Protein AF-A0A7X3L831-F1 (afdb_monomer)

Sequence (261 aa):
MIDLSEFFPVGTDLKTAERKALYVDILKVTEHCFANMPSSFAQAFKRLFFQGELEGYGSFDGIEVFYICLSLPEAGVEQYVKVLERFEGYGNCRAVYMLRAWLDVCVPRYPLQREHWVFMLLAIDQYDQVHPEKDRALGSDCLIAFLNSTFAALAYKGGVQYCLGVCLFDRADAEFSNGLRLASRGDLECLKENLLALFGAVPKKTEAYLDSWFIGFCQRYFSRRDLSPAFLQFCDELYQMIPAGQRISWRDESLFVPGLQ

Foldseek 3Di:
DDDQCVQVPPPQQLPDPLLVVLLVLVVVLCVVQPVDQPPLQNVQLCCCQGPVDHPDPPSGPFCPLLSNQSRGSDHALVSSLVSCVVVVNGCLLVLLCCQLPGCFQCLVVRVVCLVSSLSSVSNLVVNCVVCVVDDRSCDLQSLLSLLLSQLCCCQAVNESSSGNSLSCPLVNQVSVVVNVVPHDPVSVVSSLVSLLCQFQLHRPYNSSQVYPVSFVVQCCQAPVVPTHPNVNVVSVVSNVVHPPQRGWHQDPNGIRHHPDD

Mean predicted aligned error: 3.99 Å

Secondary structure (DSSP, 8-state):
-B--TTTS-TT--TT-HHHHHHHHHHHHHHHHH-TT--TTHHHHHHHHHHH--B--TTTTTT-HHHHHHHH-SS--HHHHHHHHHHTTTTTHHHHHHHIIIIIGGGTTT-HHHHHHHHHHHHHHHHHHHH-TTSPPSS-HHHHHHHHHHHHHHHHHHSSGGG-SGGGGHHHHHHTHHHHHHHS-HHHHHHHHHHHHHHHTT--S-GGGGG-HHHHHHHHIIIII--S-HHHHHHHHHHHHTS-TTTS-EEETTEEE-TT--

Structure (mmCIF, N/CA/C/O backbone):
data_AF-A0A7X3L831-F1
#
_entry.id   AF-A0A7X3L831-F1
#
loop_
_atom_site.group_PDB
_atom_site.id
_atom_site.type_symbol
_atom_site.label_atom_id
_atom_site.label_alt_id
_atom_site.label_comp_id
_atom_site.label_asym_id
_atom_site.label_entity_id
_atom_site.label_seq_id
_atom_site.pdbx_PDB_ins_code
_atom_site.Cartn_x
_atom_site.Cartn_y
_atom_site.Cartn_z
_atom_site.occupancy
_atom_site.B_iso_or_equiv
_atom_site.auth_seq_id
_atom_site.auth_comp_id
_atom_site.auth_asym_id
_atom_site.auth_atom_id
_atom_site.pdbx_PDB_model_num
ATOM 1 N N . MET A 1 1 ? 25.035 0.466 -21.492 1.00 79.38 1 MET A N 1
ATOM 2 C CA . MET A 1 1 ? 23.614 0.232 -21.807 1.00 79.38 1 MET A CA 1
ATOM 3 C C . MET A 1 1 ? 23.171 -0.998 -21.045 1.00 79.38 1 MET A C 1
ATOM 5 O O . MET A 1 1 ? 23.862 -2.008 -21.113 1.00 79.38 1 MET A O 1
ATOM 9 N N . ILE A 1 2 ? 22.107 -0.877 -20.259 1.00 85.12 2 ILE A N 1
ATOM 10 C CA . ILE A 1 2 ? 21.487 -1.999 -19.552 1.00 85.12 2 ILE A CA 1
ATOM 11 C C . ILE A 1 2 ? 20.582 -2.711 -20.559 1.00 85.12 2 ILE A C 1
ATOM 13 O O . ILE A 1 2 ? 19.794 -2.051 -21.234 1.00 85.12 2 ILE A O 1
ATOM 17 N N . ASP A 1 3 ? 20.728 -4.028 -20.691 1.00 89.62 3 ASP A N 1
ATOM 18 C CA . ASP A 1 3 ? 19.857 -4.826 -21.554 1.00 89.62 3 ASP A CA 1
ATOM 19 C C . ASP A 1 3 ? 18.499 -5.029 -20.875 1.00 89.62 3 ASP A C 1
ATOM 21 O O . ASP A 1 3 ? 18.412 -5.654 -19.817 1.00 89.62 3 ASP A O 1
ATOM 25 N N . LEU A 1 4 ? 17.462 -4.455 -21.482 1.00 92.81 4 LEU A N 1
ATOM 26 C CA . LEU A 1 4 ? 16.073 -4.514 -21.031 1.00 92.81 4 LEU A CA 1
ATOM 27 C C . LEU A 1 4 ? 15.171 -5.205 -22.067 1.00 92.81 4 LEU A C 1
ATOM 29 O O . LEU A 1 4 ? 13.950 -5.109 -21.973 1.00 92.81 4 LEU A O 1
ATOM 33 N N . SER A 1 5 ? 15.748 -5.884 -23.065 1.00 91.19 5 SER A N 1
ATOM 34 C CA . SER A 1 5 ? 15.001 -6.479 -24.185 1.00 91.19 5 SER A CA 1
ATOM 35 C C . SER A 1 5 ? 13.942 -7.499 -23.750 1.00 91.19 5 SER A C 1
ATOM 37 O O . SER A 1 5 ? 12.900 -7.608 -24.392 1.00 91.19 5 SER A O 1
ATOM 39 N N . GLU A 1 6 ? 14.167 -8.184 -22.628 1.00 92.44 6 GLU A N 1
ATOM 40 C CA . GLU A 1 6 ? 13.195 -9.080 -21.990 1.00 92.44 6 GLU A CA 1
ATOM 41 C C . GLU A 1 6 ? 11.924 -8.344 -21.529 1.00 92.44 6 GLU A C 1
ATOM 43 O O . GLU A 1 6 ? 10.821 -8.870 -21.650 1.00 92.44 6 GLU A O 1
ATOM 48 N N . PHE A 1 7 ? 12.068 -7.111 -21.039 1.00 94.56 7 PHE A N 1
ATOM 49 C CA . PHE A 1 7 ? 10.973 -6.313 -20.480 1.00 94.56 7 PHE A CA 1
ATOM 50 C C . PHE A 1 7 ? 10.315 -5.382 -21.504 1.00 94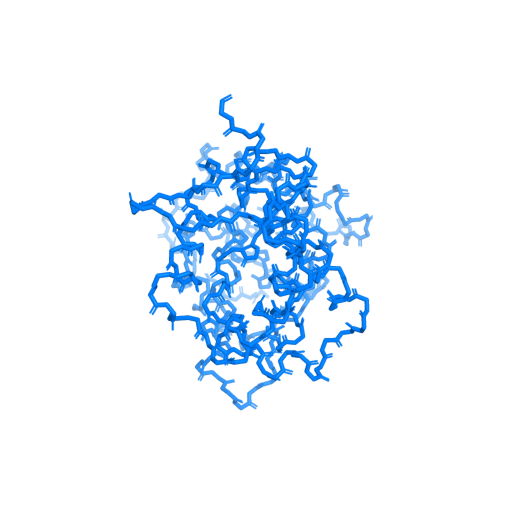.56 7 PHE A C 1
ATOM 52 O O . PHE A 1 7 ? 9.203 -4.898 -21.292 1.00 94.56 7 PHE A O 1
ATOM 59 N N . PHE A 1 8 ? 11.000 -5.130 -22.620 1.00 94.00 8 PHE A N 1
ATOM 60 C CA . PHE A 1 8 ? 10.530 -4.300 -23.726 1.00 94.00 8 PHE A CA 1
ATOM 61 C C . PHE A 1 8 ? 10.623 -5.088 -25.041 1.00 94.00 8 PHE A C 1
ATOM 63 O O . PHE A 1 8 ? 11.538 -4.854 -25.837 1.00 94.00 8 PHE A O 1
ATOM 70 N N . PRO A 1 9 ? 9.686 -6.024 -25.293 1.00 88.38 9 PRO A N 1
ATOM 71 C CA . PRO A 1 9 ? 9.746 -6.887 -26.465 1.00 88.38 9 PRO A CA 1
ATOM 72 C C . PRO A 1 9 ? 9.719 -6.096 -27.774 1.00 88.38 9 PRO A C 1
ATOM 74 O O . PRO A 1 9 ? 8.972 -5.121 -27.929 1.00 88.38 9 PRO A O 1
ATOM 77 N N . VAL A 1 10 ? 10.503 -6.556 -28.749 1.00 86.81 10 VAL A N 1
ATOM 78 C CA . VAL A 1 10 ? 10.567 -5.956 -30.087 1.00 86.81 10 VAL A CA 1
ATOM 79 C C . VAL A 1 10 ? 9.182 -5.960 -30.740 1.00 86.81 10 VAL A C 1
ATOM 81 O O . VAL A 1 10 ? 8.495 -6.976 -30.761 1.00 86.81 10 VAL A O 1
ATOM 84 N N . GLY A 1 11 ? 8.786 -4.818 -31.308 1.00 85.69 11 GLY A N 1
ATOM 85 C CA . GLY A 1 11 ? 7.491 -4.649 -31.977 1.00 85.69 11 GLY A CA 1
ATOM 86 C C . GLY A 1 11 ? 6.367 -4.137 -31.072 1.00 85.69 11 GLY A C 1
ATOM 87 O O . GLY A 1 11 ? 5.302 -3.800 -31.582 1.00 85.69 11 GLY A O 1
ATOM 88 N N . THR A 1 12 ? 6.608 -4.007 -29.765 1.00 91.00 12 THR A N 1
ATOM 89 C CA . THR A 1 12 ? 5.664 -3.364 -28.843 1.00 91.00 12 THR A CA 1
ATOM 90 C C . THR A 1 12 ? 5.537 -1.872 -29.158 1.00 91.00 12 THR A C 1
ATOM 92 O O . THR A 1 12 ? 6.542 -1.159 -29.235 1.00 91.00 12 THR A O 1
ATOM 95 N N . ASP A 1 13 ? 4.310 -1.364 -29.310 1.00 93.44 13 ASP A N 1
ATOM 96 C CA . ASP A 1 13 ? 4.089 0.077 -29.449 1.00 93.44 13 ASP A CA 1
ATOM 97 C C . ASP A 1 13 ? 4.229 0.772 -28.089 1.00 93.44 13 ASP A C 1
ATOM 99 O O . ASP A 1 13 ? 3.327 0.771 -27.255 1.00 93.44 13 ASP A O 1
ATOM 103 N N . LEU A 1 14 ? 5.378 1.406 -27.865 1.00 95.38 14 LEU A N 1
ATOM 104 C CA . LEU A 1 14 ? 5.644 2.156 -26.637 1.00 95.38 14 LEU A CA 1
ATOM 105 C C . LEU A 1 14 ? 5.080 3.585 -26.662 1.00 95.38 14 LEU A C 1
ATOM 107 O O . LEU A 1 14 ? 5.211 4.299 -25.667 1.00 95.38 14 LEU A O 1
ATOM 111 N N . LYS A 1 15 ? 4.473 4.034 -27.770 1.00 95.44 15 LYS A N 1
ATOM 112 C CA . LYS A 1 15 ? 4.057 5.431 -27.999 1.00 95.44 15 LYS A CA 1
ATOM 113 C C . LYS A 1 15 ? 2.537 5.608 -28.085 1.00 95.44 15 LYS A C 1
ATOM 115 O O . LYS A 1 15 ? 2.077 6.610 -28.658 1.00 95.44 15 LYS A O 1
ATOM 120 N N . THR A 1 16 ? 1.776 4.707 -27.466 1.00 95.12 16 THR A N 1
ATOM 121 C CA . THR A 1 16 ? 0.315 4.813 -27.349 1.00 95.12 16 THR A CA 1
ATOM 122 C C . THR A 1 16 ? -0.120 6.080 -26.600 1.00 95.12 16 THR A C 1
ATOM 124 O O . THR A 1 16 ? 0.683 6.762 -25.947 1.00 95.12 16 THR A O 1
ATOM 127 N N . ALA A 1 17 ? -1.398 6.444 -26.722 1.00 95.25 17 ALA A N 1
ATOM 128 C CA . ALA A 1 17 ? -1.948 7.627 -26.061 1.00 95.25 17 ALA A CA 1
ATOM 129 C C . ALA A 1 17 ? -1.949 7.472 -24.531 1.00 95.25 17 ALA A C 1
ATOM 131 O O . ALA A 1 17 ? -1.573 8.400 -23.813 1.00 95.25 17 ALA A O 1
ATOM 132 N N . GLU A 1 18 ? -2.286 6.281 -24.049 1.00 91.88 18 GLU A N 1
ATOM 133 C CA . GLU A 1 18 ? -2.342 5.908 -22.635 1.00 91.88 18 GLU A CA 1
ATOM 134 C C . GLU A 1 18 ? -0.953 6.017 -22.004 1.00 91.88 18 GLU A C 1
ATOM 136 O O . GLU A 1 18 ? -0.776 6.659 -20.969 1.00 91.88 18 GLU A O 1
ATOM 141 N N . ARG A 1 19 ? 0.068 5.489 -22.690 1.00 93.88 19 ARG A N 1
ATOM 142 C CA . ARG A 1 19 ? 1.466 5.583 -22.256 1.00 93.88 19 ARG A CA 1
ATOM 143 C C . ARG A 1 19 ? 1.945 7.029 -22.192 1.00 93.88 19 ARG A C 1
ATOM 145 O O . ARG A 1 19 ? 2.585 7.425 -21.222 1.00 93.88 19 ARG A O 1
ATOM 152 N N . LYS A 1 20 ? 1.605 7.857 -23.183 1.00 95.50 20 LYS A N 1
ATOM 153 C CA . LYS A 1 20 ? 1.931 9.295 -23.149 1.00 95.50 20 LYS A CA 1
ATOM 154 C C . LYS A 1 20 ? 1.271 10.008 -21.967 1.00 95.50 20 LYS A C 1
ATOM 156 O O . LYS A 1 20 ? 1.917 10.857 -21.357 1.00 95.50 20 LYS A O 1
ATOM 161 N N . ALA A 1 21 ? 0.025 9.667 -21.635 1.00 93.00 21 ALA A N 1
ATOM 162 C CA . ALA A 1 21 ? -0.664 10.228 -20.475 1.00 93.00 21 ALA A CA 1
ATOM 163 C C . ALA A 1 21 ? 0.013 9.813 -19.158 1.00 93.00 21 ALA A C 1
ATOM 165 O O . ALA A 1 21 ? 0.293 10.678 -18.328 1.00 93.00 21 ALA A O 1
ATOM 166 N N . LEU A 1 22 ? 0.356 8.529 -19.010 1.00 93.12 22 LEU A N 1
ATOM 167 C CA . LEU A 1 22 ? 1.080 8.015 -17.845 1.00 93.12 22 LEU A CA 1
ATOM 168 C C . LEU A 1 22 ? 2.463 8.668 -17.692 1.00 93.12 22 LEU A C 1
ATOM 170 O O . LEU A 1 22 ? 2.809 9.106 -16.601 1.00 93.12 22 LEU A O 1
ATOM 174 N N . TYR A 1 23 ? 3.224 8.814 -18.780 1.00 95.06 23 TYR A N 1
ATOM 175 C CA . TYR A 1 23 ? 4.519 9.504 -18.771 1.00 95.06 23 TYR A CA 1
ATOM 176 C C . TYR A 1 23 ? 4.413 10.928 -18.209 1.00 95.06 23 TYR A C 1
ATOM 178 O O . TYR A 1 23 ? 5.214 11.330 -17.365 1.00 95.06 23 TYR A O 1
ATOM 186 N N . VAL A 1 24 ? 3.411 11.691 -18.661 1.00 93.69 24 VAL A N 1
ATOM 187 C CA . VAL A 1 24 ? 3.171 13.057 -18.174 1.00 93.69 24 VAL A CA 1
ATOM 188 C C . VAL A 1 24 ? 2.786 13.057 -16.695 1.00 93.69 24 VAL A C 1
ATOM 190 O O . VAL A 1 24 ? 3.225 13.937 -15.958 1.00 93.69 24 VAL A O 1
ATOM 193 N N . ASP A 1 25 ? 1.980 12.094 -16.250 1.00 91.69 25 ASP A N 1
ATOM 194 C CA . ASP A 1 25 ? 1.583 11.988 -14.845 1.00 91.69 25 ASP A CA 1
ATOM 195 C C . ASP A 1 25 ? 2.778 11.654 -13.937 1.00 91.69 25 ASP A C 1
ATOM 197 O O . ASP A 1 25 ? 2.982 12.317 -12.915 1.00 91.69 25 ASP A O 1
ATOM 201 N N . ILE A 1 26 ? 3.628 10.706 -14.352 1.00 92.81 26 ILE A N 1
ATOM 202 C CA . ILE A 1 26 ? 4.857 10.345 -13.630 1.00 92.81 26 ILE A CA 1
ATOM 203 C C . ILE A 1 26 ? 5.783 11.555 -13.521 1.00 92.81 26 ILE A C 1
ATOM 205 O O . ILE A 1 26 ? 6.245 11.854 -12.424 1.00 92.81 26 ILE A O 1
ATOM 209 N N . LEU A 1 27 ? 6.000 12.306 -14.608 1.00 91.62 27 LEU A N 1
ATOM 210 C CA . LEU A 1 27 ? 6.824 13.518 -14.556 1.00 91.62 27 LEU A CA 1
ATOM 211 C C . LEU A 1 27 ? 6.300 14.546 -13.549 1.00 91.62 27 LEU A C 1
ATOM 213 O O . LEU A 1 27 ? 7.094 15.099 -12.793 1.00 91.62 27 LEU A O 1
ATOM 217 N N . LYS A 1 28 ? 4.980 14.769 -13.488 1.00 90.12 28 LYS A N 1
ATOM 218 C CA . LYS A 1 28 ? 4.383 15.707 -12.521 1.00 90.12 28 LYS A CA 1
ATOM 219 C C . LYS A 1 28 ? 4.640 15.283 -11.081 1.00 90.12 28 LYS A C 1
ATOM 221 O O . LYS A 1 28 ? 4.978 16.126 -10.254 1.00 90.12 28 LYS A O 1
ATOM 226 N N . VAL A 1 29 ? 4.489 13.993 -10.774 1.00 89.25 29 VAL A N 1
ATOM 227 C CA . VAL A 1 29 ? 4.856 13.465 -9.452 1.00 89.25 29 VAL A CA 1
ATOM 228 C C . VAL A 1 29 ? 6.337 13.652 -9.213 1.00 89.25 29 VAL A C 1
ATOM 230 O O . VAL A 1 29 ? 6.720 14.094 -8.132 1.00 89.25 29 VAL A O 1
ATOM 233 N N . THR A 1 30 ? 7.166 13.359 -10.214 1.00 87.25 30 THR A N 1
ATOM 234 C CA . THR A 1 30 ? 8.602 13.441 -10.034 1.00 87.25 30 THR A CA 1
ATOM 235 C C . THR A 1 30 ? 9.043 14.872 -9.710 1.00 87.25 30 THR A C 1
ATOM 237 O O . THR A 1 30 ? 9.778 15.091 -8.752 1.00 87.25 30 THR A O 1
ATOM 240 N N . GLU A 1 31 ? 8.531 15.856 -10.446 1.00 85.50 31 GLU A N 1
ATOM 241 C CA . GLU A 1 31 ? 8.766 17.284 -10.202 1.00 85.50 31 GLU A CA 1
ATOM 242 C C . GLU A 1 31 ? 8.197 17.749 -8.854 1.00 85.50 31 GLU A C 1
ATOM 244 O O . GLU A 1 31 ? 8.815 18.558 -8.162 1.00 85.50 31 GLU A O 1
ATOM 249 N N . HIS A 1 32 ? 7.028 17.236 -8.458 1.00 83.94 32 HIS A N 1
ATOM 250 C CA . HIS A 1 32 ? 6.373 17.614 -7.207 1.00 83.94 32 HIS A CA 1
ATOM 251 C C . HIS A 1 32 ? 7.080 17.055 -5.966 1.00 83.94 32 HIS A C 1
ATOM 253 O O . HIS A 1 32 ? 7.153 17.735 -4.942 1.00 83.94 32 HIS A O 1
ATOM 259 N N . CYS A 1 33 ? 7.563 15.815 -6.041 1.00 84.50 33 CYS A N 1
ATOM 260 C CA . CYS A 1 33 ? 8.065 15.061 -4.894 1.00 84.50 33 CYS A CA 1
ATOM 261 C C . CYS A 1 33 ? 9.597 15.016 -4.816 1.00 84.50 33 CYS A C 1
ATOM 263 O O . CYS A 1 33 ? 10.130 14.840 -3.721 1.00 84.50 33 CYS A O 1
ATOM 265 N N . PHE A 1 34 ? 10.318 15.190 -5.930 1.00 83.38 34 PHE A N 1
ATOM 266 C CA . PHE A 1 34 ? 11.778 15.053 -5.974 1.00 83.38 34 PHE A CA 1
ATOM 267 C C . PHE A 1 34 ? 12.430 16.290 -6.602 1.00 83.38 34 PHE A C 1
ATOM 269 O O . PHE A 1 34 ? 12.722 16.349 -7.794 1.00 83.38 34 PHE A O 1
ATOM 276 N N . ALA A 1 35 ? 12.722 17.282 -5.761 1.00 70.88 35 ALA A N 1
ATOM 277 C CA . ALA A 1 35 ? 13.297 18.560 -6.191 1.00 70.88 35 ALA A CA 1
ATOM 278 C C . ALA A 1 35 ? 14.726 18.464 -6.776 1.00 70.88 35 ALA A C 1
ATOM 280 O O . ALA A 1 35 ? 15.171 19.393 -7.441 1.00 70.88 35 ALA A O 1
ATOM 281 N N . ASN A 1 36 ? 15.442 17.358 -6.539 1.00 77.88 36 ASN A N 1
ATOM 282 C CA . ASN A 1 36 ? 16.873 17.217 -6.840 1.00 77.88 36 ASN A CA 1
ATOM 283 C C . ASN A 1 36 ? 17.179 16.089 -7.838 1.00 77.88 36 ASN A C 1
ATOM 285 O O . ASN A 1 36 ? 18.222 15.443 -7.736 1.00 77.88 36 ASN A O 1
ATOM 289 N N . MET A 1 37 ? 16.279 15.814 -8.785 1.00 80.56 37 MET A N 1
ATOM 290 C CA . MET A 1 37 ? 16.576 14.809 -9.809 1.00 80.56 37 MET A CA 1
ATOM 291 C C . MET A 1 37 ? 17.779 15.235 -10.669 1.00 80.56 37 MET A C 1
ATOM 293 O O . MET A 1 37 ? 17.937 16.429 -10.949 1.00 80.56 37 MET A O 1
ATOM 297 N N . PRO A 1 38 ? 18.620 14.282 -11.119 1.00 82.56 38 PRO A N 1
ATOM 298 C CA . PRO A 1 38 ? 19.728 14.582 -12.018 1.00 82.56 38 PRO A CA 1
ATOM 299 C C . PRO A 1 38 ? 19.258 15.360 -13.250 1.00 82.56 38 PRO A C 1
ATOM 301 O O . PRO A 1 38 ? 18.179 15.104 -13.780 1.00 82.56 38 PRO A O 1
ATOM 304 N N . SER A 1 39 ? 20.085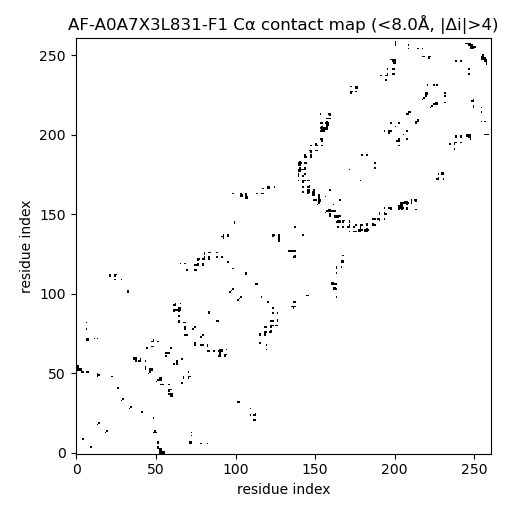 16.265 -13.774 1.00 81.44 39 SER A N 1
ATOM 305 C CA . SER A 1 39 ? 19.747 17.034 -14.985 1.00 81.44 39 SER A CA 1
ATOM 306 C C . SER A 1 39 ? 19.496 16.145 -16.212 1.00 81.44 39 SER A C 1
ATOM 308 O O . SER A 1 39 ? 18.758 16.528 -17.118 1.00 81.44 39 SER A O 1
ATOM 310 N N . SER A 1 40 ? 20.065 14.937 -16.225 1.00 85.75 40 SER A N 1
ATOM 311 C CA . SER A 1 40 ? 19.843 13.910 -17.244 1.00 85.75 40 SER A CA 1
ATOM 312 C C . SER A 1 40 ? 18.537 13.126 -17.067 1.00 85.75 40 SER A C 1
ATOM 314 O O . SER A 1 40 ? 18.151 12.403 -17.989 1.00 85.75 40 SER A O 1
ATOM 316 N 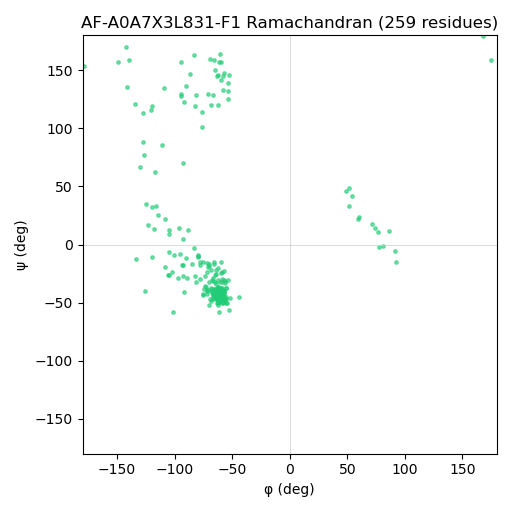N . PHE A 1 41 ? 17.835 13.274 -15.935 1.00 90.25 41 PHE A N 1
ATOM 317 C CA . PHE A 1 41 ? 16.665 12.471 -15.574 1.00 90.25 41 PHE A CA 1
ATOM 318 C C . PHE A 1 41 ? 15.611 12.454 -16.677 1.00 90.25 41 PHE A C 1
ATOM 320 O O . PHE A 1 41 ? 15.244 11.391 -17.166 1.00 90.25 41 PHE A O 1
ATOM 327 N N . ALA A 1 42 ? 15.134 13.628 -17.100 1.00 90.00 42 ALA A N 1
ATOM 328 C CA . ALA A 1 42 ? 14.021 13.717 -18.040 1.00 90.00 42 ALA A CA 1
ATOM 329 C C . ALA A 1 42 ? 14.362 13.076 -19.395 1.00 90.00 42 ALA A C 1
ATOM 331 O O . ALA A 1 42 ? 13.518 12.417 -20.006 1.00 90.00 42 ALA A O 1
ATOM 332 N N . GLN A 1 43 ? 15.610 13.232 -19.852 1.00 91.75 43 GLN A N 1
ATOM 333 C CA . GLN A 1 43 ? 16.092 12.618 -21.087 1.00 91.75 43 GLN A CA 1
ATOM 334 C C . GLN A 1 43 ? 16.199 11.096 -20.947 1.00 91.75 43 GLN A C 1
ATOM 336 O O . GLN A 1 43 ? 15.715 10.376 -21.822 1.00 91.75 43 GLN A O 1
ATOM 341 N N . ALA A 1 44 ? 16.788 10.610 -19.852 1.00 93.44 44 ALA A N 1
ATOM 342 C CA . ALA A 1 44 ? 16.915 9.183 -19.576 1.00 93.44 44 ALA A CA 1
ATOM 343 C C . ALA A 1 44 ? 15.542 8.519 -19.415 1.00 93.44 44 ALA A C 1
ATOM 345 O O . ALA A 1 44 ? 15.272 7.503 -20.051 1.00 93.44 44 ALA A O 1
ATOM 346 N N . PHE A 1 45 ? 14.638 9.134 -18.650 1.00 95.06 45 PHE A N 1
ATOM 347 C CA . PHE A 1 45 ? 13.283 8.633 -18.442 1.00 95.06 45 PHE A CA 1
ATOM 348 C C . PHE A 1 45 ? 12.495 8.590 -19.748 1.00 95.06 45 PHE A C 1
ATOM 350 O O . PHE A 1 45 ? 11.858 7.589 -20.048 1.00 95.06 45 PHE A O 1
ATOM 357 N N . LYS A 1 46 ? 12.587 9.630 -20.589 1.00 95.38 46 LYS A N 1
ATOM 358 C CA . LYS A 1 46 ? 11.931 9.637 -21.905 1.00 95.38 46 LYS A CA 1
ATOM 359 C C . LYS A 1 46 ? 12.407 8.485 -22.795 1.00 95.38 46 LYS A C 1
ATOM 361 O O . LYS A 1 46 ? 11.592 7.888 -23.497 1.00 95.38 46 LYS A O 1
ATOM 366 N N . ARG A 1 47 ? 13.710 8.193 -22.797 1.00 95.31 47 ARG A N 1
ATOM 367 C CA . ARG A 1 47 ? 14.276 7.080 -23.574 1.00 95.31 47 ARG A CA 1
ATOM 368 C C . ARG A 1 47 ? 13.834 5.736 -23.021 1.00 95.31 47 ARG A C 1
ATOM 370 O O . ARG A 1 47 ? 13.287 4.942 -23.776 1.00 95.31 47 ARG A O 1
ATOM 377 N N . LEU A 1 48 ? 13.947 5.532 -21.714 1.00 96.31 48 LEU A N 1
ATOM 378 C CA . LEU A 1 48 ? 13.463 4.320 -21.062 1.00 96.31 48 LEU A CA 1
ATOM 379 C C . LEU A 1 48 ? 11.979 4.083 -21.375 1.00 96.31 48 LEU A C 1
ATOM 381 O O . LEU A 1 48 ? 11.603 3.024 -21.864 1.00 96.31 48 LEU A O 1
ATOM 385 N N . PHE A 1 49 ? 11.145 5.104 -21.196 1.00 96.19 49 PHE A N 1
ATOM 386 C CA . PHE A 1 49 ? 9.697 4.981 -21.314 1.00 96.19 49 PHE A CA 1
ATOM 387 C C . PHE A 1 49 ? 9.210 4.764 -22.756 1.00 96.19 49 PHE A C 1
ATOM 389 O O . PHE A 1 49 ? 8.281 3.992 -22.989 1.00 96.19 49 PHE A O 1
ATOM 396 N N . PHE A 1 50 ? 9.812 5.427 -23.750 1.00 96.06 50 PHE A N 1
ATOM 397 C CA . PHE A 1 50 ? 9.339 5.365 -25.145 1.00 96.06 50 PHE A CA 1
ATOM 398 C C . PHE A 1 50 ? 10.195 4.506 -26.078 1.00 96.06 50 PHE A C 1
ATOM 400 O O . PHE A 1 50 ? 9.840 4.366 -27.252 1.00 96.06 50 PHE A O 1
ATOM 407 N N . GLN A 1 51 ? 11.332 4.002 -25.601 1.00 94.62 51 GLN A N 1
ATOM 408 C CA . GLN A 1 51 ? 12.286 3.220 -26.395 1.00 94.62 51 GLN A CA 1
ATOM 409 C C . GLN A 1 51 ? 12.751 1.948 -25.672 1.00 94.62 51 GLN A C 1
ATOM 411 O O . GLN A 1 51 ? 13.340 1.095 -26.321 1.00 94.62 51 GLN A O 1
ATOM 416 N N . GLY A 1 52 ? 12.487 1.792 -24.367 1.00 94.00 52 GLY A N 1
ATOM 417 C CA . GLY A 1 52 ? 12.972 0.645 -23.590 1.00 94.00 52 GLY A CA 1
ATOM 418 C C . GLY A 1 52 ? 14.481 0.677 -23.336 1.00 94.00 52 GLY A C 1
ATOM 419 O O . GLY A 1 52 ? 15.078 -0.347 -23.028 1.00 94.00 52 GLY A O 1
ATOM 420 N N . GLU A 1 53 ? 15.120 1.842 -23.488 1.00 93.62 53 GLU A N 1
ATOM 421 C CA . GLU A 1 53 ? 16.576 1.982 -23.428 1.00 93.62 53 GLU A CA 1
ATOM 422 C C . GLU A 1 53 ? 17.044 2.715 -22.168 1.00 93.62 53 GLU A C 1
ATOM 424 O O . GLU A 1 53 ? 16.556 3.803 -21.851 1.00 93.62 53 GLU A O 1
ATOM 429 N N . LEU A 1 54 ? 18.079 2.179 -21.511 1.00 91.19 54 LEU A N 1
ATOM 430 C CA . LEU A 1 54 ? 18.763 2.834 -20.396 1.00 91.19 54 LEU A CA 1
ATOM 431 C C . LEU A 1 54 ? 20.288 2.744 -20.557 1.00 91.19 54 LEU A C 1
ATOM 433 O O . LEU A 1 54 ? 20.870 1.660 -20.631 1.00 91.19 54 LEU A O 1
ATOM 437 N N . GLU A 1 55 ? 20.969 3.891 -20.620 1.00 82.06 55 GLU A N 1
ATOM 438 C CA . GLU A 1 55 ? 22.408 3.935 -20.928 1.00 82.06 55 GLU A CA 1
ATOM 439 C C . GLU A 1 55 ? 23.300 3.415 -19.788 1.00 82.06 55 GLU A C 1
ATOM 441 O O . GLU A 1 55 ? 24.383 2.887 -20.060 1.00 82.06 55 GLU A O 1
ATOM 446 N N . GLY A 1 56 ? 22.814 3.442 -18.546 1.00 74.94 56 GLY A N 1
ATOM 447 C CA . GLY A 1 56 ? 23.492 2.916 -17.363 1.00 74.94 56 GLY A CA 1
ATOM 448 C C . GLY A 1 56 ? 22.824 3.362 -16.060 1.00 74.94 56 GLY A C 1
ATOM 449 O O . GLY A 1 56 ? 21.841 4.108 -16.078 1.00 74.94 56 GLY A O 1
ATOM 450 N N . TYR A 1 57 ? 23.384 2.912 -14.935 1.00 76.06 57 TYR A N 1
ATOM 451 C CA . TYR A 1 57 ? 22.985 3.346 -13.592 1.00 76.06 57 TYR A CA 1
ATOM 452 C C . TYR A 1 57 ? 23.380 4.805 -13.317 1.00 76.06 57 TYR A C 1
ATOM 454 O O . TYR A 1 57 ? 24.258 5.361 -13.975 1.00 76.06 57 TYR A O 1
ATOM 462 N N . GLY A 1 58 ? 22.730 5.424 -12.333 1.00 78.44 58 GLY A N 1
ATOM 463 C CA . GLY A 1 58 ? 22.959 6.804 -11.898 1.00 78.44 58 GLY A CA 1
ATOM 464 C C . GLY A 1 58 ? 22.058 7.827 -12.589 1.00 78.44 58 GLY A C 1
ATOM 465 O O . GLY A 1 58 ? 21.890 8.933 -12.081 1.00 78.44 58 GLY A O 1
ATOM 466 N N . SER A 1 59 ? 21.405 7.452 -13.694 1.00 80.50 59 SER A N 1
ATOM 467 C CA . SER A 1 59 ? 20.427 8.311 -14.385 1.00 80.50 59 SER A CA 1
ATOM 468 C C . SER A 1 59 ? 19.194 8.602 -13.528 1.00 80.50 59 SER A C 1
ATOM 470 O O . SER A 1 59 ? 18.494 9.590 -13.753 1.00 80.50 59 SER A O 1
ATOM 472 N N . PHE A 1 60 ? 18.946 7.738 -12.542 1.00 83.75 60 PHE A N 1
ATOM 473 C CA . PHE A 1 60 ? 17.814 7.814 -11.638 1.00 83.75 60 PHE A CA 1
ATOM 474 C C . PHE A 1 60 ? 18.244 7.877 -10.174 1.00 83.75 60 PHE A C 1
ATOM 476 O O . PHE A 1 60 ? 17.408 7.643 -9.325 1.00 83.75 60 PHE A O 1
ATOM 483 N N . ASP A 1 61 ? 19.503 8.192 -9.850 1.00 82.38 61 ASP A N 1
ATOM 484 C CA . ASP A 1 61 ? 19.972 8.270 -8.456 1.00 82.38 61 ASP A CA 1
ATOM 485 C C . ASP A 1 61 ? 19.628 7.000 -7.636 1.00 82.38 61 ASP A C 1
ATOM 487 O O . ASP A 1 61 ? 19.041 7.062 -6.560 1.00 82.38 61 ASP A O 1
ATOM 491 N N . GLY A 1 62 ? 19.918 5.806 -8.162 1.00 81.50 62 GLY A N 1
ATOM 492 C CA . GLY A 1 62 ? 19.733 4.549 -7.422 1.00 81.50 62 GLY A CA 1
ATOM 493 C C . GLY A 1 62 ? 18.286 4.050 -7.315 1.00 81.50 62 GLY A C 1
ATOM 494 O O . GLY A 1 62 ? 18.012 3.145 -6.526 1.00 81.50 62 GLY A O 1
ATOM 495 N N . ILE A 1 63 ? 17.350 4.642 -8.065 1.00 87.19 63 ILE A N 1
ATOM 496 C CA . ILE A 1 63 ? 15.957 4.171 -8.204 1.00 87.19 63 ILE A CA 1
ATOM 497 C C . ILE A 1 63 ? 15.637 3.748 -9.640 1.00 87.19 63 ILE A C 1
ATOM 499 O O . ILE A 1 63 ? 14.510 3.886 -10.116 1.00 87.19 63 ILE A O 1
ATOM 503 N N . GLU A 1 64 ? 16.632 3.206 -10.343 1.00 90.81 64 GLU A N 1
ATOM 504 C CA . GLU A 1 64 ? 16.502 2.705 -11.711 1.00 90.81 64 GLU A CA 1
ATOM 505 C C . GLU A 1 64 ? 15.397 1.658 -11.818 1.00 90.81 64 GLU A C 1
ATOM 507 O O . GLU A 1 64 ? 14.522 1.784 -12.668 1.00 90.81 64 GLU A O 1
ATOM 512 N N . VAL A 1 65 ? 15.398 0.673 -10.919 1.00 93.94 65 VAL A N 1
ATOM 513 C CA . VAL A 1 65 ? 14.410 -0.415 -10.882 1.00 93.94 65 VAL A CA 1
ATOM 514 C C . VAL A 1 65 ? 12.989 0.130 -10.747 1.00 93.94 65 VAL A C 1
ATOM 516 O O . VAL A 1 65 ? 12.090 -0.306 -11.464 1.00 93.94 65 VAL A O 1
ATOM 519 N N . PHE A 1 66 ? 12.797 1.155 -9.912 1.00 94.44 66 PHE A N 1
ATOM 520 C CA . PHE A 1 66 ? 11.502 1.814 -9.755 1.00 94.44 66 PHE A CA 1
ATOM 521 C C . PHE A 1 66 ? 11.003 2.397 -11.085 1.00 94.44 66 PHE A C 1
ATOM 523 O O . PHE A 1 66 ? 9.883 2.110 -11.506 1.00 94.44 66 PHE A O 1
ATOM 530 N N . TYR A 1 67 ? 11.844 3.163 -11.789 1.00 94.62 67 TYR A N 1
ATOM 531 C CA . TYR A 1 67 ? 11.465 3.755 -13.075 1.00 94.62 67 TYR A CA 1
ATOM 532 C C . TYR A 1 67 ? 11.399 2.745 -14.224 1.00 94.62 67 TYR A C 1
ATOM 534 O O . TYR A 1 67 ? 10.620 2.970 -15.149 1.00 94.62 67 TYR A O 1
ATOM 542 N N . ILE A 1 68 ? 12.150 1.640 -14.178 1.00 96.19 68 ILE A N 1
ATOM 543 C CA . ILE A 1 68 ? 12.015 0.529 -15.134 1.00 96.19 68 ILE A CA 1
ATOM 544 C C . ILE A 1 68 ? 10.617 -0.072 -15.017 1.00 96.19 68 ILE A C 1
ATOM 546 O O . ILE A 1 68 ? 9.904 -0.111 -16.017 1.00 96.19 68 ILE A O 1
ATOM 550 N N . CYS A 1 69 ? 10.185 -0.434 -13.807 1.00 96.94 69 CYS A N 1
ATOM 551 C CA . CYS A 1 69 ? 8.837 -0.950 -13.565 1.00 96.94 69 CYS A CA 1
ATOM 552 C C . CYS A 1 69 ? 7.753 0.036 -14.025 1.00 96.94 69 CYS A C 1
ATOM 554 O O . CYS A 1 69 ? 6.854 -0.340 -14.773 1.00 96.94 69 CYS A O 1
ATOM 556 N N . LEU A 1 70 ? 7.865 1.320 -13.656 1.00 95.44 70 LEU A N 1
ATOM 557 C CA . LEU A 1 70 ? 6.912 2.347 -14.102 1.00 95.44 70 LEU A CA 1
ATOM 558 C C . LEU A 1 70 ? 6.893 2.549 -15.625 1.00 95.44 70 LEU A C 1
ATOM 560 O O . LEU A 1 70 ? 5.930 3.101 -16.153 1.00 95.44 70 LEU A O 1
ATOM 564 N N . SER A 1 71 ? 7.947 2.129 -16.324 1.00 96.06 71 SER A N 1
ATOM 565 C CA . SER A 1 71 ? 8.084 2.275 -17.772 1.00 96.06 71 SER A CA 1
ATOM 566 C C . SER A 1 71 ? 7.637 1.048 -18.556 1.00 96.06 71 SER A C 1
ATOM 568 O O . SER A 1 71 ? 7.563 1.145 -19.782 1.00 96.06 71 SER A O 1
ATOM 570 N N . LEU A 1 72 ? 7.334 -0.083 -17.911 1.00 95.75 72 LEU A N 1
ATOM 571 C CA . LEU A 1 72 ? 6.989 -1.314 -18.623 1.00 95.75 72 LEU A CA 1
ATOM 572 C C . LEU A 1 72 ? 5.776 -1.124 -19.549 1.00 95.75 72 LEU A C 1
ATOM 574 O O . LEU A 1 72 ? 4.876 -0.339 -19.233 1.00 95.75 72 LEU A O 1
ATOM 578 N N . PRO A 1 73 ? 5.740 -1.799 -20.714 1.00 93.62 73 PRO A N 1
ATOM 579 C CA . PRO A 1 73 ? 4.579 -1.792 -21.604 1.00 93.62 73 PRO A CA 1
ATOM 580 C C . PRO A 1 73 ? 3.332 -2.373 -20.937 1.00 93.62 73 PRO A C 1
ATOM 582 O O . PRO A 1 73 ? 2.243 -1.831 -21.113 1.00 93.62 73 PRO A O 1
ATOM 585 N N . GLU A 1 74 ? 3.517 -3.418 -20.132 1.00 91.62 74 GLU A N 1
ATOM 586 C CA . GLU A 1 74 ? 2.475 -4.091 -19.365 1.00 91.62 74 GLU A CA 1
ATOM 587 C C . GLU A 1 74 ? 2.815 -3.998 -17.875 1.00 91.62 74 GLU A C 1
ATOM 589 O O . GLU A 1 74 ? 3.868 -4.461 -17.432 1.00 91.62 74 GLU A O 1
ATOM 594 N N . ALA A 1 75 ? 1.935 -3.366 -17.099 1.00 92.25 75 ALA A N 1
ATOM 595 C CA . ALA A 1 75 ? 2.103 -3.232 -15.660 1.00 92.25 75 ALA A CA 1
ATOM 596 C C . ALA A 1 75 ? 1.456 -4.411 -14.930 1.00 92.25 75 ALA A C 1
ATOM 598 O O . ALA A 1 75 ? 0.335 -4.809 -15.241 1.00 92.25 75 ALA A O 1
ATOM 599 N N . GLY A 1 76 ? 2.151 -4.947 -13.932 1.00 96.12 76 GLY A N 1
ATOM 600 C CA . GLY A 1 76 ? 1.627 -6.016 -13.095 1.00 96.12 76 GLY A CA 1
ATOM 601 C C . GLY A 1 76 ? 2.670 -6.527 -12.115 1.00 96.12 76 GLY A C 1
ATOM 602 O O . GLY A 1 76 ? 3.872 -6.375 -12.337 1.00 96.12 76 GLY A O 1
ATOM 603 N N . VAL A 1 77 ? 2.199 -7.157 -11.038 1.00 97.75 77 VAL A N 1
ATOM 604 C CA . VAL A 1 77 ? 3.063 -7.698 -9.977 1.00 97.75 77 VAL A CA 1
ATOM 605 C C . VAL A 1 77 ? 4.078 -8.687 -10.548 1.00 97.75 77 VAL A C 1
ATOM 607 O O . VAL A 1 77 ? 5.264 -8.544 -10.287 1.00 97.75 77 VAL A O 1
ATOM 610 N N . GLU A 1 78 ? 3.645 -9.626 -11.397 1.00 97.19 78 GLU A N 1
ATOM 611 C CA . GLU A 1 78 ? 4.536 -10.635 -11.992 1.00 97.19 78 GLU A CA 1
ATOM 612 C C . GLU A 1 78 ? 5.673 -10.001 -12.807 1.00 97.19 78 GLU A C 1
ATOM 614 O O . GLU A 1 78 ? 6.834 -10.376 -12.658 1.00 97.19 78 GLU A O 1
ATOM 619 N N . GLN A 1 79 ? 5.356 -9.011 -13.646 1.00 96.88 79 GLN A N 1
ATOM 620 C CA . GLN A 1 79 ? 6.362 -8.327 -14.461 1.00 96.88 79 GLN A CA 1
ATOM 621 C C . GLN A 1 79 ? 7.336 -7.538 -13.590 1.00 96.88 79 GLN A C 1
ATOM 623 O O . GLN A 1 79 ? 8.542 -7.557 -13.825 1.00 96.88 79 GLN A O 1
ATOM 628 N N . TYR A 1 80 ? 6.828 -6.882 -12.548 1.00 97.94 80 TYR A N 1
ATOM 629 C CA . TYR A 1 80 ? 7.669 -6.129 -11.631 1.00 97.94 80 TYR A CA 1
ATOM 630 C C . TYR A 1 80 ? 8.586 -7.064 -10.845 1.00 97.94 80 TYR A C 1
ATOM 632 O O . TYR A 1 80 ? 9.770 -6.769 -10.751 1.00 97.94 80 TYR A O 1
ATOM 640 N N . VAL A 1 81 ? 8.098 -8.217 -10.369 1.00 98.12 81 VAL A N 1
ATOM 641 C CA . VAL A 1 81 ? 8.929 -9.237 -9.703 1.00 98.12 81 VAL A CA 1
ATOM 642 C C . VAL A 1 81 ? 10.068 -9.697 -10.609 1.00 98.12 81 VAL A C 1
ATOM 644 O O . VAL A 1 81 ? 11.203 -9.714 -10.147 1.00 98.12 81 VAL A O 1
ATOM 647 N N . LYS A 1 82 ? 9.822 -9.963 -11.901 1.00 97.50 82 LYS A N 1
ATOM 648 C CA . LYS A 1 82 ? 10.895 -10.321 -12.853 1.00 97.50 82 LYS A CA 1
ATOM 649 C C . LYS A 1 82 ? 11.961 -9.230 -12.961 1.00 97.50 82 LYS A C 1
ATOM 651 O O . LYS A 1 82 ? 13.154 -9.529 -12.999 1.00 97.50 82 LYS A O 1
ATOM 656 N N . VAL A 1 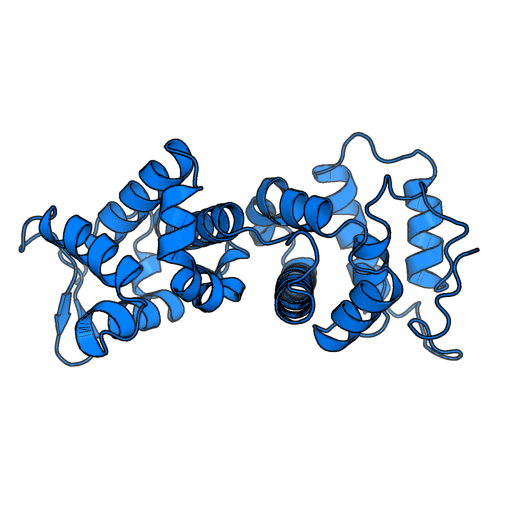83 ? 11.551 -7.958 -12.968 1.00 97.44 83 VAL A N 1
ATOM 657 C CA . VAL A 1 83 ? 12.498 -6.836 -12.901 1.00 97.44 83 VAL A CA 1
ATOM 658 C C . VAL A 1 83 ? 13.268 -6.886 -11.576 1.00 97.44 83 VAL A C 1
ATOM 660 O O . VAL A 1 83 ? 14.496 -6.852 -11.593 1.00 97.44 83 VAL A O 1
ATOM 663 N N . LEU A 1 84 ? 12.591 -7.018 -10.432 1.00 97.06 84 LEU A N 1
ATOM 664 C CA . LEU A 1 84 ? 13.260 -7.088 -9.128 1.00 97.06 84 LEU A CA 1
ATOM 665 C C . LEU A 1 84 ? 14.273 -8.240 -9.064 1.00 97.06 84 LEU A C 1
ATOM 667 O O . LEU A 1 84 ? 15.386 -8.033 -8.592 1.00 97.06 84 LEU A O 1
ATOM 671 N N . GLU A 1 85 ? 13.933 -9.418 -9.585 1.00 96.75 85 GLU A N 1
ATOM 672 C CA . GLU A 1 85 ? 14.820 -10.583 -9.678 1.00 96.75 85 GLU A CA 1
ATOM 673 C C . GLU A 1 85 ? 16.040 -10.300 -10.558 1.00 96.75 85 GLU A C 1
ATOM 675 O O . GLU A 1 85 ? 17.175 -10.519 -10.131 1.00 96.75 85 GLU A O 1
ATOM 680 N N . ARG A 1 86 ? 15.831 -9.734 -11.752 1.00 95.62 86 ARG A N 1
ATOM 681 C CA . ARG A 1 86 ? 16.909 -9.398 -12.696 1.00 95.62 86 ARG A CA 1
ATOM 682 C C . ARG A 1 86 ? 17.934 -8.424 -12.119 1.00 95.62 86 ARG A C 1
ATOM 684 O O . ARG A 1 86 ? 19.107 -8.482 -12.504 1.00 95.62 86 ARG A O 1
ATOM 691 N N . PHE A 1 87 ? 17.476 -7.528 -11.249 1.00 94.06 87 PHE A N 1
ATOM 692 C CA . PHE A 1 87 ? 18.280 -6.509 -10.577 1.00 94.06 87 PHE A CA 1
ATOM 693 C C . PHE A 1 87 ? 18.566 -6.845 -9.107 1.00 94.06 87 PHE A C 1
ATOM 695 O O . PHE A 1 87 ? 19.023 -5.979 -8.363 1.00 94.06 87 PHE A O 1
ATOM 702 N N . GLU A 1 88 ? 18.308 -8.082 -8.680 1.00 93.81 88 GLU A N 1
ATOM 703 C CA . GLU A 1 88 ? 18.576 -8.590 -7.330 1.00 93.81 88 GLU A CA 1
ATOM 704 C C . GLU A 1 88 ? 18.019 -7.710 -6.191 1.00 93.81 88 GLU A C 1
ATOM 706 O O . GLU A 1 88 ? 18.585 -7.650 -5.096 1.00 93.81 88 GLU A O 1
ATOM 711 N N . GLY A 1 89 ? 16.878 -7.056 -6.417 1.00 90.75 89 GLY A N 1
ATOM 712 C CA . GLY A 1 89 ? 16.215 -6.179 -5.448 1.00 90.75 89 GLY A CA 1
ATOM 713 C C . GLY A 1 89 ? 16.901 -4.823 -5.259 1.00 90.75 89 GLY A C 1
ATOM 714 O O . GLY A 1 89 ? 16.615 -4.108 -4.293 1.00 90.75 89 GLY A O 1
ATOM 715 N N . TYR A 1 90 ? 17.812 -4.449 -6.162 1.00 91.38 90 TYR A N 1
ATOM 716 C CA . TYR A 1 90 ? 18.497 -3.162 -6.121 1.00 91.38 90 TYR A CA 1
ATOM 717 C C . TYR A 1 90 ? 17.501 -1.997 -6.049 1.00 91.38 90 TYR A C 1
ATOM 719 O O . TYR A 1 90 ? 16.609 -1.849 -6.881 1.00 91.38 90 TYR A O 1
ATOM 727 N N . GLY A 1 91 ? 17.670 -1.141 -5.040 1.00 91.00 91 GLY A N 1
ATOM 728 C CA . GLY A 1 91 ? 16.829 0.038 -4.846 1.00 91.00 91 GLY A CA 1
ATOM 729 C C . GLY A 1 91 ? 15.484 -0.223 -4.158 1.00 91.00 91 GLY A C 1
ATOM 730 O O . GLY A 1 91 ? 14.783 0.751 -3.884 1.00 91.00 91 GLY A O 1
ATOM 731 N N . ASN A 1 92 ? 15.136 -1.467 -3.793 1.00 94.62 92 ASN A N 1
ATOM 732 C CA . ASN A 1 92 ? 13.855 -1.777 -3.137 1.00 94.62 92 ASN A CA 1
ATOM 733 C C . ASN A 1 92 ? 13.649 -0.976 -1.843 1.00 94.62 92 ASN A C 1
ATOM 735 O O . ASN A 1 92 ? 12.603 -0.354 -1.673 1.00 94.62 92 ASN A O 1
ATOM 739 N N . CYS A 1 93 ? 14.654 -0.899 -0.960 1.00 93.38 93 CYS A N 1
ATOM 740 C CA . CYS A 1 93 ? 14.550 -0.121 0.284 1.00 93.38 93 CYS A CA 1
ATOM 741 C C . CYS A 1 93 ? 14.253 1.361 0.012 1.00 93.38 93 CYS A C 1
ATOM 743 O O . CYS A 1 93 ? 13.455 1.991 0.707 1.00 93.38 93 CYS A O 1
ATOM 745 N N . ARG A 1 94 ? 14.872 1.924 -1.035 1.00 92.06 94 ARG A N 1
ATOM 746 C CA . ARG A 1 94 ? 14.660 3.317 -1.436 1.00 92.06 94 ARG A CA 1
ATOM 747 C C . ARG A 1 94 ? 13.274 3.510 -2.055 1.00 92.06 94 ARG A C 1
ATOM 749 O O . ARG A 1 94 ? 12.608 4.489 -1.724 1.00 92.06 94 ARG A O 1
ATOM 756 N N . ALA A 1 95 ? 12.810 2.565 -2.872 1.00 94.44 95 ALA A N 1
ATOM 757 C CA . ALA A 1 95 ? 11.456 2.559 -3.419 1.00 94.44 95 ALA A CA 1
ATOM 758 C C . ALA A 1 95 ? 10.397 2.498 -2.307 1.00 94.44 95 ALA A C 1
ATOM 760 O O . ALA A 1 95 ? 9.495 3.335 -2.284 1.00 94.44 95 ALA A O 1
ATOM 761 N N . VAL A 1 96 ? 10.539 1.584 -1.340 1.00 95.81 96 VAL A N 1
ATOM 762 C CA . VAL A 1 96 ? 9.656 1.480 -0.164 1.00 95.81 96 VAL A CA 1
ATOM 763 C C . VAL A 1 96 ? 9.645 2.784 0.624 1.00 95.81 96 VAL A C 1
ATOM 765 O O . VAL A 1 96 ? 8.573 3.301 0.947 1.00 95.81 96 VAL A O 1
ATOM 768 N N . TYR A 1 97 ? 10.822 3.356 0.891 1.00 93.00 97 TYR A N 1
ATOM 769 C CA . TYR A 1 97 ? 10.928 4.636 1.582 1.00 93.00 97 TYR A CA 1
ATOM 770 C C . TYR A 1 97 ? 10.170 5.748 0.845 1.00 93.00 97 TYR A C 1
ATOM 772 O O . TYR A 1 97 ? 9.385 6.456 1.472 1.00 93.00 97 TYR A O 1
ATOM 780 N N . MET A 1 98 ? 10.343 5.881 -0.473 1.00 92.69 98 MET A N 1
ATOM 781 C CA . MET A 1 98 ? 9.637 6.886 -1.279 1.00 92.69 98 MET A CA 1
ATOM 782 C C . MET A 1 98 ? 8.125 6.672 -1.273 1.00 92.69 98 MET A C 1
ATOM 784 O O . MET A 1 98 ? 7.365 7.625 -1.083 1.00 92.69 98 MET A O 1
ATOM 788 N N . LEU A 1 99 ? 7.693 5.423 -1.466 1.00 94.94 99 LEU A N 1
ATOM 789 C CA . LEU A 1 99 ? 6.285 5.042 -1.480 1.00 94.94 99 LEU A CA 1
ATOM 790 C C . LEU A 1 99 ? 5.617 5.416 -0.160 1.00 94.94 99 LEU A C 1
ATOM 792 O O . LEU A 1 99 ? 4.578 6.069 -0.168 1.00 94.94 99 LEU A O 1
ATOM 796 N N . ARG A 1 100 ? 6.262 5.098 0.964 1.00 92.56 100 ARG A N 1
ATOM 797 C CA . ARG A 1 100 ? 5.772 5.404 2.310 1.00 92.56 100 ARG A CA 1
ATOM 798 C C . ARG A 1 100 ? 5.823 6.894 2.645 1.00 92.56 100 ARG A C 1
ATOM 800 O O . ARG A 1 100 ? 4.852 7.448 3.144 1.00 92.56 100 ARG A O 1
ATOM 807 N N . ALA A 1 101 ? 6.976 7.531 2.453 1.00 88.25 101 ALA A N 1
ATOM 808 C CA . ALA A 1 101 ? 7.237 8.865 2.988 1.00 88.25 101 ALA A CA 1
ATOM 809 C C . ALA A 1 101 ? 6.646 9.981 2.120 1.00 88.25 101 ALA A C 1
ATOM 811 O O . ALA A 1 101 ? 6.281 11.031 2.649 1.00 88.25 101 ALA A O 1
ATOM 812 N N . TRP A 1 102 ? 6.576 9.779 0.801 1.00 88.25 102 TRP A N 1
ATOM 813 C CA . TRP A 1 102 ? 6.281 10.856 -0.145 1.00 88.25 102 TRP A CA 1
ATOM 814 C C . TRP A 1 102 ? 5.098 10.556 -1.061 1.00 88.25 102 TRP A C 1
ATOM 816 O O . TRP A 1 102 ? 4.295 11.452 -1.308 1.00 88.25 102 TRP A O 1
ATOM 826 N N . LEU A 1 103 ? 4.952 9.323 -1.554 1.00 90.31 103 LEU A N 1
ATOM 827 C CA . LEU A 1 103 ? 3.929 9.020 -2.565 1.00 90.31 103 LEU A CA 1
ATOM 828 C C . LEU A 1 103 ? 2.577 8.620 -1.963 1.00 90.31 103 LEU A C 1
ATOM 830 O O . LEU A 1 103 ? 1.539 8.936 -2.541 1.00 90.31 103 LEU A O 1
ATOM 834 N N . ASP A 1 104 ? 2.558 8.020 -0.773 1.00 89.19 104 ASP A N 1
ATOM 835 C CA . ASP A 1 104 ? 1.324 7.645 -0.073 1.00 89.19 104 ASP A CA 1
ATOM 836 C C . ASP A 1 104 ? 0.398 8.854 0.168 1.00 89.19 104 ASP A C 1
ATOM 838 O O . ASP A 1 104 ? -0.808 8.816 -0.087 1.00 89.19 104 ASP A O 1
ATOM 842 N N . VAL A 1 105 ? 0.973 10.004 0.536 1.00 86.31 105 VAL A N 1
ATOM 843 C CA . VAL A 1 105 ? 0.217 11.259 0.694 1.00 86.31 105 VAL A CA 1
ATOM 844 C C . VAL A 1 105 ? -0.263 11.848 -0.639 1.00 86.31 105 VAL A C 1
ATOM 846 O O . VAL A 1 105 ? -1.193 12.659 -0.657 1.00 86.31 105 VAL A O 1
ATOM 849 N N . CYS A 1 106 ? 0.347 11.440 -1.753 1.00 87.38 106 CYS A N 1
ATOM 850 C CA . CYS A 1 106 ? 0.047 11.890 -3.108 1.00 87.38 106 CYS A CA 1
ATOM 851 C C . CYS A 1 106 ? -1.013 11.037 -3.819 1.00 87.38 106 CYS A C 1
ATOM 853 O O . CYS A 1 106 ? -1.549 11.495 -4.829 1.00 87.38 106 CYS A O 1
ATOM 855 N N . VAL A 1 107 ? -1.388 9.872 -3.275 1.00 87.75 107 VAL A N 1
ATOM 856 C CA . VAL A 1 107 ? -2.435 8.984 -3.823 1.00 87.75 107 VAL A CA 1
ATOM 857 C C . VAL A 1 107 ? -3.705 9.724 -4.278 1.00 87.75 107 VAL A C 1
ATOM 859 O O . VAL A 1 107 ? -4.154 9.472 -5.395 1.00 87.75 107 VAL A O 1
ATOM 862 N N . PRO A 1 108 ? -4.276 10.680 -3.512 1.00 85.75 108 PRO A N 1
ATOM 863 C CA . PRO A 1 108 ? -5.495 11.370 -3.938 1.00 85.75 108 PRO A CA 1
ATOM 864 C C . PRO A 1 108 ? -5.297 12.290 -5.155 1.00 85.75 108 PRO A C 1
ATOM 866 O O . PRO A 1 108 ? -6.270 12.651 -5.811 1.00 85.75 108 PRO A O 1
ATOM 869 N N . ARG A 1 109 ? -4.059 12.724 -5.425 1.00 87.38 109 ARG A N 1
ATOM 870 C CA . ARG A 1 109 ? -3.722 13.682 -6.492 1.00 87.38 109 ARG A CA 1
ATOM 871 C C . ARG A 1 109 ? -3.351 12.999 -7.806 1.00 87.38 109 ARG A C 1
ATOM 873 O O . ARG A 1 109 ? -3.559 13.599 -8.855 1.00 87.38 109 ARG A O 1
ATOM 880 N N . TYR A 1 110 ? -2.832 11.773 -7.744 1.00 87.94 110 TYR A N 1
ATOM 881 C CA . TYR A 1 110 ? -2.299 11.049 -8.903 1.00 87.94 110 TYR A CA 1
ATOM 882 C C . TYR A 1 110 ? -2.881 9.631 -8.986 1.00 87.94 110 TYR A C 1
ATOM 884 O O . TYR A 1 110 ? -2.170 8.639 -8.809 1.00 87.94 110 TYR A O 1
ATOM 892 N N . PRO A 1 111 ? -4.198 9.506 -9.239 1.00 80.62 111 PRO A N 1
ATOM 893 C CA . PRO A 1 111 ? -4.878 8.213 -9.237 1.00 80.62 111 PRO A CA 1
ATOM 894 C C . PRO A 1 111 ? -4.374 7.261 -10.331 1.00 80.62 111 PRO A C 1
ATOM 896 O O . PRO A 1 111 ? -4.447 6.052 -10.140 1.00 80.62 111 PRO A O 1
ATOM 899 N N . LEU A 1 112 ? -3.821 7.785 -11.434 1.00 84.06 112 LEU A N 1
ATOM 900 C CA . LEU A 1 112 ? -3.264 6.979 -12.529 1.00 84.06 112 LEU A CA 1
ATOM 901 C C . LEU A 1 112 ? -2.012 6.197 -12.114 1.00 84.06 112 LEU A C 1
ATOM 903 O O . LEU A 1 112 ? -1.751 5.128 -12.650 1.00 84.06 112 LEU A O 1
ATOM 907 N N . GLN A 1 113 ? -1.247 6.705 -11.148 1.00 90.69 113 GLN A N 1
ATOM 908 C CA . GLN A 1 113 ? -0.040 6.034 -10.664 1.00 90.69 113 GLN A CA 1
ATOM 909 C C . GLN A 1 113 ? -0.289 5.123 -9.470 1.00 90.69 113 GLN A C 1
ATOM 911 O O . GLN A 1 113 ? 0.534 4.251 -9.193 1.00 90.69 113 GLN A O 1
ATOM 916 N N . ARG A 1 114 ? -1.419 5.292 -8.774 1.00 91.62 114 ARG A N 1
ATOM 917 C CA . ARG A 1 114 ? -1.747 4.506 -7.581 1.00 91.62 114 ARG A CA 1
ATOM 918 C C . ARG A 1 114 ? -1.633 3.007 -7.846 1.00 91.62 114 ARG A C 1
ATOM 920 O O . ARG A 1 114 ? -1.049 2.298 -7.035 1.00 91.62 114 ARG A O 1
ATOM 927 N N . GLU A 1 115 ? -2.172 2.536 -8.966 1.00 91.31 115 GLU A N 1
ATOM 928 C CA . GLU A 1 115 ? -2.117 1.121 -9.336 1.00 91.31 115 GLU A CA 1
ATOM 929 C C . GLU A 1 115 ? -0.671 0.635 -9.511 1.00 91.31 115 GLU A C 1
ATOM 931 O O . GLU A 1 115 ? -0.277 -0.363 -8.913 1.00 91.31 115 GLU A O 1
ATOM 936 N N . HIS A 1 116 ? 0.165 1.397 -10.219 1.00 94.94 116 HIS A N 1
ATOM 937 C CA . HIS A 1 116 ? 1.581 1.069 -10.381 1.00 94.94 116 HIS A CA 1
ATOM 938 C C . HIS A 1 116 ? 2.344 1.057 -9.047 1.00 94.94 116 HIS A C 1
ATOM 940 O O . HIS A 1 116 ? 3.221 0.218 -8.846 1.00 94.94 116 HIS A O 1
ATOM 946 N N . TRP A 1 117 ? 2.021 1.961 -8.120 1.00 96.31 117 TRP A N 1
ATOM 947 C CA . TRP A 1 117 ? 2.613 1.979 -6.779 1.00 96.31 117 TRP A CA 1
ATOM 948 C C . TRP A 1 117 ? 2.188 0.771 -5.944 1.00 96.31 117 TRP A C 1
ATOM 950 O O . TRP A 1 117 ? 3.017 0.197 -5.240 1.00 96.31 117 TRP A O 1
ATOM 960 N N . VAL A 1 118 ? 0.927 0.346 -6.059 1.00 96.38 118 VAL A N 1
ATOM 961 C CA . VAL A 1 118 ? 0.435 -0.890 -5.434 1.00 96.38 118 VAL A CA 1
ATOM 962 C C . VAL A 1 118 ? 1.149 -2.108 -6.017 1.00 96.38 118 VAL A C 1
ATOM 964 O O . VAL A 1 118 ? 1.654 -2.927 -5.252 1.00 96.38 118 VAL A O 1
ATOM 967 N N . PHE A 1 119 ? 1.277 -2.210 -7.344 1.00 97.75 119 PHE A N 1
ATOM 968 C CA . PHE A 1 119 ? 2.033 -3.300 -7.969 1.00 97.75 119 PHE A CA 1
ATOM 969 C C . PHE A 1 119 ? 3.490 -3.331 -7.516 1.00 97.75 119 PHE A C 1
ATOM 971 O O . PHE A 1 119 ? 4.024 -4.411 -7.287 1.00 97.75 119 PHE A O 1
ATOM 978 N N . MET A 1 120 ? 4.118 -2.168 -7.332 1.00 97.81 120 MET A N 1
ATOM 979 C CA . MET A 1 120 ? 5.477 -2.077 -6.799 1.00 97.81 120 MET A CA 1
ATOM 980 C C . MET A 1 120 ? 5.575 -2.624 -5.373 1.00 97.81 120 MET A C 1
ATOM 982 O O . MET A 1 120 ? 6.448 -3.443 -5.106 1.00 97.81 120 MET A O 1
ATOM 986 N N . LEU A 1 121 ? 4.683 -2.215 -4.466 1.00 98.06 121 LEU A N 1
ATOM 987 C CA . LEU A 1 121 ? 4.692 -2.722 -3.088 1.00 98.06 121 LEU A CA 1
ATOM 988 C C . LEU A 1 121 ? 4.462 -4.233 -3.034 1.00 98.06 121 LEU A C 1
ATOM 990 O O . LEU A 1 121 ? 5.192 -4.925 -2.332 1.00 98.06 121 LEU A O 1
ATOM 994 N N . LEU A 1 122 ? 3.497 -4.742 -3.802 1.00 98.38 122 LEU A N 1
ATOM 995 C CA . LEU A 1 122 ? 3.206 -6.175 -3.870 1.00 98.38 122 LEU A CA 1
ATOM 996 C C . LEU A 1 122 ? 4.367 -6.973 -4.476 1.00 98.38 122 LEU A C 1
ATOM 998 O O . LEU A 1 122 ? 4.685 -8.053 -3.987 1.00 98.38 122 LEU A O 1
ATOM 1002 N N . ALA A 1 123 ? 5.030 -6.442 -5.506 1.00 98.38 123 ALA A N 1
ATOM 1003 C CA . ALA A 1 123 ? 6.192 -7.090 -6.104 1.00 98.38 123 ALA A CA 1
ATOM 1004 C C . ALA A 1 123 ? 7.379 -7.138 -5.135 1.00 98.38 123 ALA A C 1
ATOM 1006 O O . ALA A 1 123 ? 8.039 -8.170 -5.033 1.00 98.38 123 ALA A O 1
ATOM 1007 N N . ILE A 1 124 ? 7.630 -6.050 -4.398 1.00 98.06 124 ILE A N 1
ATOM 1008 C CA . ILE A 1 124 ? 8.678 -6.010 -3.371 1.00 98.06 124 ILE A CA 1
ATOM 1009 C C . ILE A 1 124 ? 8.354 -6.987 -2.236 1.00 98.06 124 ILE A C 1
ATOM 1011 O O . ILE A 1 124 ? 9.241 -7.720 -1.815 1.00 98.06 124 ILE A O 1
ATOM 1015 N N . ASP A 1 125 ? 7.100 -7.052 -1.780 1.00 97.94 125 ASP A N 1
ATOM 1016 C CA . ASP A 1 125 ? 6.686 -8.008 -0.744 1.00 97.94 125 ASP A CA 1
ATOM 1017 C C . ASP A 1 125 ? 6.881 -9.457 -1.204 1.00 97.94 125 ASP A C 1
ATOM 1019 O O . ASP A 1 125 ? 7.482 -10.261 -0.491 1.00 97.94 125 ASP A O 1
ATOM 1023 N N . GLN A 1 126 ? 6.454 -9.785 -2.427 1.00 97.94 126 GLN A N 1
ATOM 1024 C CA . GLN A 1 126 ? 6.678 -11.110 -3.001 1.00 97.94 126 GLN A CA 1
ATOM 1025 C C . GLN A 1 126 ? 8.176 -11.431 -3.095 1.00 97.94 126 GLN A C 1
ATOM 1027 O O . GLN A 1 126 ? 8.590 -12.514 -2.681 1.00 97.94 126 GLN A O 1
ATOM 1032 N N . TYR A 1 127 ? 8.988 -10.493 -3.590 1.00 97.62 127 TYR A N 1
ATOM 1033 C CA . TYR A 1 127 ? 10.438 -10.649 -3.701 1.00 97.62 127 TYR A CA 1
ATOM 1034 C C . TYR A 1 127 ? 11.107 -10.886 -2.336 1.00 97.62 127 TYR A C 1
ATOM 1036 O O . TYR A 1 127 ? 11.916 -11.806 -2.212 1.00 97.62 127 TYR A O 1
ATOM 1044 N N . ASP A 1 128 ? 10.746 -10.111 -1.309 1.00 97.00 128 ASP A N 1
ATOM 1045 C CA . ASP A 1 128 ? 11.278 -10.242 0.055 1.00 97.00 128 ASP A CA 1
ATOM 1046 C C . ASP A 1 128 ? 10.881 -11.578 0.710 1.00 97.00 128 ASP A C 1
ATOM 1048 O O . ASP A 1 128 ? 11.629 -12.128 1.524 1.00 97.00 128 ASP A O 1
ATOM 1052 N N . GLN A 1 129 ? 9.702 -12.115 0.377 1.00 95.00 129 GLN A N 1
ATOM 1053 C CA . GLN A 1 129 ? 9.240 -13.408 0.888 1.00 95.00 129 GLN A CA 1
ATOM 1054 C C . GLN A 1 129 ? 9.976 -14.593 0.254 1.00 95.00 129 GLN A C 1
ATOM 1056 O O . GLN A 1 129 ? 10.234 -15.577 0.950 1.00 95.00 129 GLN A O 1
ATOM 1061 N N . VAL A 1 130 ? 10.325 -14.513 -1.035 1.00 96.88 130 VAL A N 1
ATOM 1062 C CA . VAL A 1 130 ? 11.053 -15.592 -1.728 1.00 96.88 130 VAL A CA 1
ATOM 1063 C C . VAL A 1 130 ? 12.576 -15.525 -1.544 1.00 96.88 130 VAL A C 1
ATOM 1065 O O . VAL A 1 130 ? 13.233 -16.544 -1.741 1.00 96.88 130 VAL A O 1
ATOM 1068 N N . HIS A 1 131 ? 13.122 -14.385 -1.101 1.00 95.81 131 HIS A N 1
ATOM 1069 C CA . HIS A 1 131 ? 14.550 -14.192 -0.793 1.00 95.81 131 HIS A CA 1
ATOM 1070 C C . HIS A 1 131 ? 14.788 -13.861 0.695 1.00 95.81 131 HIS A C 1
ATOM 1072 O O . HIS A 1 131 ? 15.270 -12.772 1.025 1.00 95.81 131 HIS A O 1
ATOM 1078 N N . PRO A 1 132 ? 14.448 -14.765 1.635 1.00 93.12 132 PRO A N 1
ATOM 1079 C CA . PRO A 1 132 ? 14.561 -14.500 3.070 1.00 93.12 132 PRO A CA 1
ATOM 1080 C C . PRO A 1 132 ? 16.006 -14.311 3.562 1.00 93.12 132 PRO A C 1
ATOM 1082 O O . PRO A 1 132 ? 16.202 -13.844 4.682 1.00 93.12 132 PRO A O 1
ATOM 1085 N N . GLU A 1 133 ? 17.005 -14.698 2.768 1.00 92.31 133 GLU A N 1
ATOM 1086 C CA . GLU A 1 133 ? 18.431 -14.514 3.048 1.00 92.31 133 GLU A CA 1
ATOM 1087 C C . GLU A 1 133 ? 18.937 -13.089 2.789 1.00 92.31 133 GLU A C 1
ATOM 1089 O O . GLU A 1 133 ? 20.037 -12.750 3.229 1.00 92.31 133 GLU A O 1
ATOM 1094 N N . LYS A 1 134 ? 18.162 -12.267 2.072 1.00 90.50 134 LYS A N 1
ATOM 1095 C CA . LYS A 1 134 ? 18.495 -10.872 1.7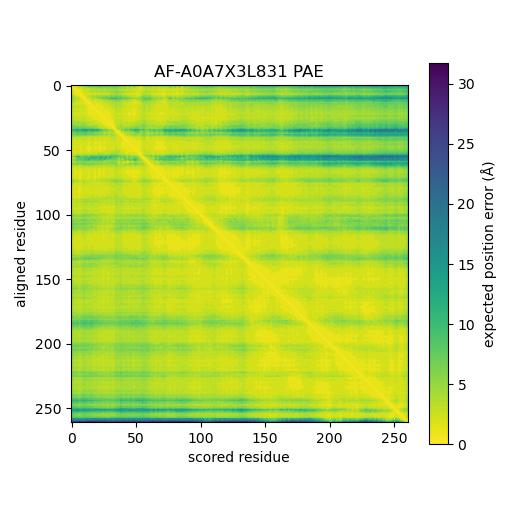70 1.00 90.50 134 LYS A CA 1
ATOM 1096 C C . LYS A 1 134 ? 17.861 -9.925 2.789 1.00 90.50 134 LYS A C 1
ATOM 1098 O O . LYS A 1 134 ? 16.847 -10.235 3.414 1.00 90.50 134 LYS A O 1
ATOM 1103 N N . ASP A 1 135 ? 18.446 -8.737 2.921 1.00 88.19 135 ASP A N 1
ATOM 1104 C CA . ASP A 1 135 ? 17.847 -7.664 3.712 1.00 88.19 135 ASP A CA 1
ATOM 1105 C C . ASP A 1 135 ? 16.503 -7.255 3.097 1.00 88.19 135 ASP A C 1
ATOM 1107 O O . ASP A 1 135 ? 16.434 -6.828 1.943 1.00 88.19 135 ASP A O 1
ATOM 1111 N N . ARG A 1 136 ? 15.429 -7.388 3.883 1.00 92.88 136 ARG A N 1
ATOM 1112 C CA . ARG A 1 136 ? 14.065 -7.071 3.445 1.00 92.88 136 ARG A CA 1
ATOM 1113 C C . ARG A 1 136 ? 13.883 -5.568 3.297 1.00 92.88 136 ARG A C 1
ATOM 1115 O O . ARG A 1 136 ? 14.135 -4.814 4.239 1.00 92.88 136 ARG A O 1
ATOM 1122 N N . ALA A 1 137 ? 13.363 -5.141 2.153 1.00 95.31 137 ALA A N 1
ATOM 1123 C CA . ALA A 1 137 ? 12.969 -3.753 1.949 1.00 95.31 137 ALA A CA 1
ATOM 1124 C C . ALA A 1 137 ? 11.687 -3.406 2.718 1.00 95.31 137 ALA A C 1
ATOM 1126 O O . ALA A 1 137 ? 11.564 -2.306 3.261 1.00 95.31 137 ALA A O 1
ATOM 1127 N N . LEU A 1 138 ? 10.750 -4.350 2.805 1.00 95.25 138 LEU A N 1
ATOM 1128 C CA . LEU A 1 138 ? 9.561 -4.286 3.649 1.00 95.25 138 LEU A CA 1
ATOM 1129 C C . LEU A 1 138 ? 9.838 -4.954 5.001 1.00 95.25 138 LEU A C 1
ATOM 1131 O O . LEU A 1 138 ? 9.313 -6.018 5.335 1.00 95.25 138 LEU A O 1
ATOM 1135 N N . GLY A 1 139 ? 10.678 -4.296 5.802 1.00 93.81 139 GLY A N 1
ATOM 1136 C CA . GLY A 1 139 ? 10.893 -4.644 7.208 1.00 93.81 139 GLY A CA 1
ATOM 1137 C C . GLY A 1 139 ? 9.605 -4.565 8.040 1.00 93.81 139 GLY A C 1
ATOM 1138 O O . GLY A 1 139 ? 8.653 -3.863 7.685 1.00 93.81 139 GLY A O 1
ATOM 1139 N N . SER A 1 140 ? 9.555 -5.274 9.173 1.00 94.00 140 SER A N 1
ATOM 1140 C CA . SER A 1 140 ? 8.346 -5.315 10.011 1.00 94.00 140 SER A CA 1
ATOM 1141 C C . SER A 1 140 ? 7.962 -3.939 10.573 1.00 94.00 140 SER A C 1
ATOM 1143 O O . SER A 1 140 ? 6.779 -3.662 10.735 1.00 94.00 140 SER A O 1
ATOM 1145 N N . ASP A 1 141 ? 8.923 -3.047 10.823 1.00 93.00 141 ASP A N 1
ATOM 1146 C CA . ASP A 1 141 ? 8.682 -1.641 11.181 1.00 93.00 141 ASP A CA 1
ATOM 1147 C C . ASP A 1 141 ? 7.990 -0.866 10.043 1.00 93.00 141 ASP A C 1
ATOM 1149 O O . ASP A 1 141 ? 7.035 -0.121 10.274 1.00 93.00 141 ASP A O 1
ATOM 1153 N N . CYS A 1 142 ? 8.417 -1.089 8.797 1.00 93.94 142 CYS A N 1
ATOM 1154 C CA . CYS A 1 142 ? 7.810 -0.480 7.617 1.00 93.94 142 CYS A CA 1
ATOM 1155 C C . CYS A 1 142 ? 6.378 -0.978 7.392 1.00 93.94 142 CYS A C 1
ATOM 1157 O O . CYS A 1 142 ? 5.505 -0.177 7.051 1.00 93.94 142 CYS A O 1
ATOM 1159 N N . LEU A 1 143 ? 6.111 -2.263 7.642 1.00 96.50 143 LEU A N 1
ATOM 1160 C CA . LEU A 1 143 ? 4.757 -2.823 7.594 1.00 96.50 143 LEU A CA 1
ATOM 1161 C C . LEU A 1 143 ? 3.826 -2.159 8.622 1.00 96.50 143 LEU A C 1
ATOM 1163 O O . LEU A 1 143 ? 2.699 -1.806 8.278 1.00 96.50 143 LEU A O 1
ATOM 1167 N N . ILE A 1 144 ? 4.301 -1.900 9.848 1.00 96.19 144 ILE A N 1
ATOM 1168 C CA . ILE A 1 144 ? 3.527 -1.150 10.855 1.00 96.19 144 ILE A CA 1
ATOM 1169 C C . ILE A 1 144 ? 3.250 0.283 10.396 1.00 96.19 144 ILE A C 1
ATOM 1171 O O . ILE A 1 144 ? 2.143 0.785 10.589 1.00 96.19 144 ILE A O 1
ATOM 1175 N N . ALA A 1 145 ? 4.209 0.940 9.746 1.00 94.88 145 ALA A N 1
ATOM 1176 C CA . ALA A 1 145 ? 3.991 2.282 9.216 1.00 94.88 145 ALA A CA 1
ATOM 1177 C C . ALA A 1 145 ? 2.920 2.310 8.103 1.00 94.88 145 ALA A C 1
ATOM 1179 O O . ALA A 1 145 ? 2.076 3.209 8.084 1.00 94.88 145 ALA A O 1
ATOM 1180 N N . PHE A 1 146 ? 2.888 1.312 7.211 1.00 96.38 146 PHE A N 1
ATOM 1181 C CA . PHE A 1 146 ? 1.818 1.176 6.209 1.00 96.38 146 PHE A CA 1
ATOM 1182 C C . PHE A 1 146 ? 0.460 0.824 6.829 1.00 96.38 146 PHE A C 1
ATOM 1184 O O . PHE A 1 146 ? -0.573 1.352 6.402 1.00 96.38 146 P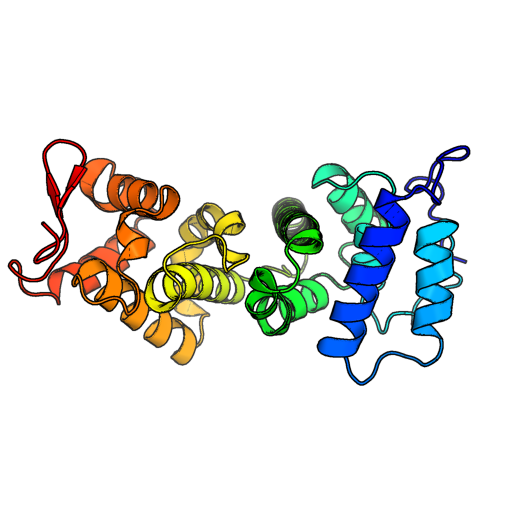HE A O 1
ATOM 1191 N N . LEU A 1 147 ? 0.449 -0.013 7.868 1.00 97.31 147 LEU A N 1
ATOM 1192 C CA . LEU A 1 147 ? -0.753 -0.307 8.643 1.00 97.31 147 LEU A CA 1
ATOM 1193 C C . LEU A 1 147 ? -1.312 0.969 9.286 1.00 97.31 147 LEU A C 1
ATOM 1195 O O . LEU A 1 147 ? -2.498 1.268 9.148 1.00 97.31 147 LEU A O 1
ATOM 1199 N N . ASN A 1 148 ? -0.445 1.770 9.910 1.00 96.69 148 ASN A N 1
ATOM 1200 C CA . ASN A 1 148 ? -0.799 3.074 10.462 1.00 96.69 148 ASN A CA 1
ATOM 1201 C C . ASN A 1 148 ? -1.364 4.014 9.386 1.00 96.69 148 ASN A C 1
ATOM 1203 O O . ASN A 1 148 ? -2.416 4.609 9.603 1.00 96.69 148 ASN A O 1
ATOM 1207 N N . SER A 1 149 ? -0.738 4.099 8.205 1.00 95.69 149 SER A N 1
ATOM 1208 C CA . SER A 1 149 ? -1.275 4.890 7.085 1.00 95.69 149 SER A CA 1
ATOM 1209 C C . SER A 1 149 ? -2.689 4.449 6.679 1.00 95.69 149 SER A C 1
ATOM 1211 O O . SER A 1 149 ? -3.559 5.293 6.460 1.00 95.69 149 SER A O 1
ATOM 1213 N N . THR A 1 150 ? -2.959 3.142 6.663 1.00 97.56 150 THR A N 1
ATOM 1214 C CA . THR A 1 150 ? -4.285 2.599 6.325 1.00 97.56 150 THR A CA 1
ATOM 1215 C C . THR A 1 150 ? -5.354 3.080 7.305 1.00 97.56 150 THR A C 1
ATOM 1217 O O . THR A 1 150 ? -6.380 3.634 6.898 1.00 97.56 150 THR A O 1
ATOM 1220 N N . PHE A 1 151 ? -5.097 2.955 8.609 1.00 98.25 151 PHE A N 1
ATOM 1221 C CA . PHE A 1 151 ? -6.031 3.436 9.629 1.00 98.25 151 PHE A CA 1
ATOM 1222 C C . PHE A 1 151 ? -6.101 4.964 9.699 1.00 98.25 151 PHE A C 1
ATOM 1224 O O . PHE A 1 151 ? -7.178 5.507 9.938 1.00 98.25 151 PHE A O 1
ATOM 1231 N N . ALA A 1 152 ? -5.010 5.677 9.416 1.00 96.94 152 ALA A N 1
ATOM 1232 C CA . ALA A 1 152 ? -5.020 7.133 9.298 1.00 96.94 152 ALA A CA 1
ATOM 1233 C C . ALA A 1 152 ? -5.883 7.599 8.113 1.00 96.94 152 ALA A C 1
ATOM 1235 O O . ALA A 1 152 ? -6.641 8.563 8.234 1.00 96.94 152 ALA A O 1
ATOM 1236 N N . ALA A 1 153 ? -5.808 6.920 6.965 1.00 96.81 153 ALA A N 1
ATOM 1237 C CA . ALA A 1 153 ? -6.629 7.228 5.797 1.00 96.81 153 ALA A CA 1
ATOM 1238 C C . ALA A 1 153 ? -8.121 7.037 6.093 1.00 96.81 153 ALA A C 1
ATOM 1240 O O . ALA A 1 153 ? -8.927 7.905 5.753 1.00 96.81 153 ALA A O 1
ATOM 1241 N N . LEU A 1 154 ? -8.482 5.977 6.815 1.00 97.94 154 LEU A N 1
ATOM 1242 C CA . LEU A 1 154 ? -9.837 5.797 7.331 1.00 97.94 154 LEU A CA 1
ATOM 1243 C C . LEU A 1 154 ? -10.222 6.924 8.298 1.00 97.94 154 LEU A C 1
ATOM 1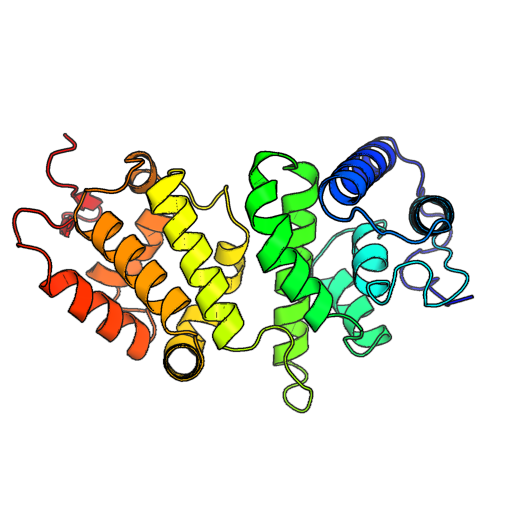245 O O . LEU A 1 154 ? -11.156 7.673 8.019 1.00 97.94 154 LEU A O 1
ATOM 1249 N N . ALA A 1 155 ? -9.465 7.118 9.378 1.00 97.62 155 ALA A N 1
ATOM 1250 C CA . ALA A 1 155 ? -9.806 8.061 10.442 1.00 97.62 155 ALA A CA 1
ATOM 1251 C C . ALA A 1 155 ? -9.896 9.523 9.964 1.00 97.62 155 ALA A C 1
ATOM 1253 O O . ALA A 1 155 ? -10.767 10.272 10.414 1.00 97.62 155 ALA A O 1
ATOM 1254 N N . TYR A 1 156 ? -9.014 9.943 9.052 1.00 96.50 156 TYR A N 1
ATOM 1255 C CA . TYR A 1 156 ? -8.884 11.345 8.639 1.00 96.50 156 TYR A CA 1
ATOM 1256 C C . TYR A 1 156 ? -9.451 11.673 7.262 1.00 96.50 156 TYR A C 1
ATOM 1258 O O . TYR A 1 156 ? -9.791 12.836 7.018 1.00 96.50 156 TYR A O 1
ATOM 1266 N N . LYS A 1 157 ? -9.517 10.693 6.357 1.00 96.00 157 LYS A N 1
ATOM 1267 C CA . LYS A 1 157 ? -9.946 10.895 4.964 1.00 96.00 157 LYS A CA 1
ATOM 1268 C C . LYS A 1 157 ? -11.192 10.081 4.600 1.00 96.00 157 LYS A C 1
ATOM 1270 O O . LYS A 1 157 ? -11.794 10.369 3.571 1.00 96.00 157 LYS A O 1
ATOM 1275 N N . GLY A 1 158 ? -11.616 9.145 5.451 1.00 96.00 158 GLY A N 1
ATOM 1276 C CA . GLY A 1 158 ? -12.877 8.418 5.318 1.00 96.00 158 GLY A CA 1
ATOM 1277 C C . GLY A 1 158 ? -12.819 7.180 4.427 1.00 96.00 158 GLY A C 1
ATOM 1278 O O . GLY A 1 158 ? -13.871 6.669 4.069 1.00 96.00 158 GLY A O 1
ATOM 1279 N N . GLY A 1 159 ? -11.632 6.704 4.037 1.00 96.75 159 GLY A N 1
ATOM 1280 C CA . GLY A 1 159 ? -11.534 5.503 3.206 1.00 96.75 159 GLY A CA 1
ATOM 1281 C C . GLY A 1 159 ? -10.110 5.070 2.875 1.00 96.75 159 GLY A C 1
ATOM 1282 O O . GLY A 1 159 ? -9.186 5.892 2.829 1.00 96.75 159 GLY A O 1
ATOM 1283 N N . VAL A 1 160 ? -9.923 3.775 2.619 1.00 95.81 160 VAL A N 1
ATOM 1284 C CA . VAL A 1 160 ? -8.598 3.201 2.308 1.00 95.81 160 VAL A CA 1
ATOM 1285 C C . VAL A 1 160 ? -8.081 3.597 0.925 1.00 95.81 160 VAL A C 1
ATOM 1287 O O . VAL A 1 160 ? -6.883 3.507 0.662 1.00 95.81 160 VAL A O 1
ATOM 1290 N N . GLN A 1 161 ? -8.943 4.107 0.039 1.00 93.38 161 GLN A N 1
ATOM 1291 C CA . GLN A 1 161 ? -8.554 4.586 -1.291 1.00 93.38 161 GLN A CA 1
ATOM 1292 C C . GLN A 1 161 ? -7.535 5.733 -1.271 1.00 93.38 161 GLN A C 1
ATOM 1294 O O . GLN A 1 161 ? -6.933 6.028 -2.301 1.00 93.38 161 GLN A O 1
ATOM 1299 N N . TYR A 1 162 ? -7.337 6.369 -0.116 1.00 94.06 162 TYR A N 1
ATOM 1300 C CA . TYR A 1 162 ? -6.408 7.480 0.072 1.00 94.06 162 TYR A CA 1
ATOM 1301 C C . TYR A 1 162 ? -5.032 7.075 0.625 1.00 94.06 162 TYR A C 1
ATOM 1303 O O . TYR A 1 162 ? -4.299 7.958 1.088 1.00 94.06 162 TYR A O 1
ATOM 1311 N N . CYS A 1 163 ? -4.711 5.778 0.603 1.00 94.81 163 CYS A N 1
ATOM 1312 C CA . CYS A 1 163 ? -3.412 5.224 0.977 1.00 94.81 163 CYS A CA 1
ATOM 1313 C C . CYS A 1 163 ? -3.012 4.044 0.075 1.00 94.81 163 CYS A C 1
ATOM 1315 O O . CYS A 1 163 ? -3.814 3.513 -0.705 1.00 94.81 163 CYS A O 1
ATOM 1317 N N . LEU A 1 164 ? -1.756 3.633 0.214 1.00 96.06 164 LEU A N 1
ATOM 1318 C CA . LEU A 1 164 ? -1.159 2.451 -0.398 1.00 96.06 164 LEU A CA 1
ATOM 1319 C C . LEU A 1 164 ? -1.133 1.251 0.551 1.00 96.06 164 LEU A C 1
ATOM 1321 O O . LEU A 1 164 ? -1.206 0.114 0.091 1.00 96.06 164 LEU A O 1
ATOM 1325 N N . GLY A 1 165 ? -1.055 1.493 1.864 1.00 94.88 165 GLY A N 1
ATOM 1326 C CA . GLY A 1 165 ? -0.778 0.457 2.866 1.00 94.88 165 GLY A CA 1
ATOM 1327 C C . GLY A 1 165 ? -1.782 -0.697 2.904 1.00 94.88 165 GLY A C 1
ATOM 1328 O O . GLY A 1 165 ? -1.418 -1.808 3.278 1.00 94.88 165 GLY A O 1
ATOM 1329 N N . VAL A 1 166 ? -3.009 -0.466 2.431 1.00 96.44 166 VAL A N 1
ATOM 1330 C CA . VAL A 1 166 ? -4.080 -1.468 2.400 1.00 96.44 166 VAL A CA 1
ATOM 1331 C C . VAL A 1 166 ? -3.693 -2.750 1.653 1.00 96.44 166 VAL A C 1
ATOM 1333 O O . VAL A 1 166 ? -4.109 -3.834 2.053 1.00 96.44 166 VAL A O 1
ATOM 1336 N N . CYS A 1 167 ? -2.864 -2.654 0.604 1.00 97.06 167 CYS A N 1
ATOM 1337 C CA . CYS A 1 167 ? -2.431 -3.827 -0.164 1.00 97.06 167 CYS A CA 1
ATOM 1338 C C . CYS A 1 167 ? -1.470 -4.747 0.608 1.00 97.06 167 CYS A C 1
ATOM 1340 O O . CYS A 1 167 ? -1.319 -5.904 0.238 1.00 97.06 167 CYS A O 1
ATOM 1342 N N . LEU A 1 168 ? -0.867 -4.255 1.695 1.00 97.88 168 LEU A N 1
ATOM 1343 C CA . LEU A 1 168 ? 0.076 -4.988 2.542 1.00 97.88 168 LEU A CA 1
ATOM 1344 C C . LEU A 1 168 ? -0.551 -5.441 3.870 1.00 97.88 168 LEU A C 1
ATOM 1346 O O . LEU A 1 168 ? 0.170 -5.888 4.760 1.00 97.88 168 LEU A O 1
ATOM 1350 N N . PHE A 1 169 ? -1.872 -5.312 4.042 1.00 97.94 169 PHE A N 1
ATOM 1351 C CA . PHE A 1 169 ? -2.520 -5.544 5.335 1.00 97.94 169 PHE A CA 1
ATOM 1352 C C . PHE A 1 169 ? -2.268 -6.945 5.898 1.00 97.94 169 PHE A C 1
ATOM 1354 O O . PHE A 1 169 ? -1.839 -7.061 7.041 1.00 97.94 169 PHE A O 1
ATOM 1361 N N . ASP A 1 170 ? -2.492 -7.999 5.109 1.00 97.62 170 ASP A N 1
ATOM 1362 C CA . ASP A 1 170 ? -2.335 -9.375 5.600 1.00 97.62 170 ASP A CA 1
ATOM 1363 C C . ASP A 1 170 ? -0.880 -9.676 5.981 1.00 97.62 170 ASP A C 1
ATOM 1365 O O . ASP A 1 170 ? -0.614 -10.365 6.967 1.00 97.62 170 ASP A O 1
ATOM 1369 N N . ARG A 1 171 ? 0.077 -9.090 5.251 1.00 97.19 171 ARG A N 1
ATOM 1370 C CA . ARG A 1 171 ? 1.498 -9.170 5.592 1.00 97.19 171 ARG A CA 1
ATOM 1371 C C . ARG A 1 171 ? 1.803 -8.436 6.898 1.00 97.19 171 ARG A C 1
ATOM 1373 O O . ARG A 1 171 ? 2.518 -8.972 7.745 1.00 97.19 171 ARG A O 1
ATOM 1380 N N . ALA A 1 172 ? 1.261 -7.231 7.072 1.00 97.69 172 ALA A N 1
ATOM 1381 C CA . ALA A 1 172 ? 1.438 -6.432 8.280 1.00 97.69 172 ALA A CA 1
ATOM 1382 C C . ALA A 1 172 ? 0.798 -7.084 9.513 1.00 97.69 172 ALA A C 1
ATOM 1384 O O . ALA A 1 172 ? 1.396 -7.048 10.586 1.00 97.69 172 ALA A O 1
ATOM 1385 N N . ASP A 1 173 ? -0.369 -7.714 9.359 1.00 98.44 173 ASP A N 1
ATOM 1386 C CA . ASP A 1 173 ? -1.016 -8.509 10.402 1.00 98.44 173 ASP A CA 1
ATOM 1387 C C . ASP A 1 173 ? -0.155 -9.726 10.779 1.00 98.44 173 ASP A C 1
ATOM 1389 O O . ASP A 1 173 ? 0.185 -9.911 11.946 1.00 98.44 173 ASP A O 1
ATOM 1393 N N . ALA A 1 174 ? 0.303 -10.509 9.798 1.00 97.56 174 ALA A N 1
ATOM 1394 C CA . ALA A 1 174 ? 1.146 -11.681 10.051 1.00 97.56 174 ALA A CA 1
ATOM 1395 C C . ALA A 1 174 ? 2.466 -11.338 10.774 1.00 97.56 174 ALA A C 1
ATOM 1397 O O . ALA A 1 174 ? 2.917 -12.088 11.641 1.00 97.56 174 ALA A O 1
ATOM 1398 N N . GLU A 1 175 ? 3.081 -10.198 10.448 1.00 97.19 175 GLU A N 1
ATOM 1399 C CA . GLU A 1 175 ? 4.341 -9.733 11.049 1.00 97.19 175 GLU A CA 1
ATOM 1400 C C . GLU A 1 175 ? 4.138 -8.801 12.256 1.00 97.19 175 GLU A C 1
ATOM 1402 O O . GLU A 1 175 ? 5.118 -8.289 12.810 1.00 97.19 175 GLU A O 1
ATOM 1407 N N . PHE A 1 176 ? 2.896 -8.587 12.707 1.00 97.69 176 PHE A N 1
ATOM 1408 C CA . PHE A 1 176 ? 2.568 -7.551 13.687 1.00 97.69 176 PHE A CA 1
ATOM 1409 C C . PHE A 1 176 ? 3.360 -7.694 14.995 1.00 97.69 176 PHE A C 1
ATOM 1411 O O . PHE A 1 176 ? 3.867 -6.708 15.526 1.00 97.69 176 PHE A O 1
ATOM 1418 N N . SER A 1 177 ? 3.561 -8.924 15.490 1.00 97.31 177 SER A N 1
ATOM 1419 C CA . SER A 1 177 ? 4.348 -9.175 16.714 1.00 97.31 177 SER A CA 1
ATOM 1420 C C . SER A 1 177 ? 5.808 -8.722 16.602 1.00 97.31 177 SER A C 1
ATOM 1422 O O . SER A 1 177 ? 6.375 -8.226 17.578 1.00 97.31 177 SER A O 1
ATOM 1424 N N . ASN A 1 178 ? 6.425 -8.896 15.430 1.00 96.12 178 ASN A N 1
ATOM 1425 C CA . ASN A 1 178 ? 7.786 -8.428 15.165 1.00 96.12 178 ASN A CA 1
ATOM 1426 C C . ASN A 1 178 ? 7.790 -6.911 14.969 1.00 96.12 178 ASN A C 1
ATOM 1428 O O . ASN A 1 178 ? 8.624 -6.213 15.546 1.00 96.12 178 ASN A O 1
ATOM 1432 N N . GLY A 1 179 ? 6.805 -6.401 14.226 1.00 94.81 179 GLY A N 1
ATOM 1433 C CA . GLY A 1 179 ? 6.594 -4.978 13.999 1.00 94.81 179 GLY A CA 1
ATOM 1434 C C . GLY A 1 179 ? 6.470 -4.185 15.297 1.00 94.81 179 GLY A C 1
ATOM 1435 O O . GLY A 1 179 ? 7.158 -3.185 15.455 1.00 94.81 179 GLY A O 1
ATOM 1436 N N . LEU A 1 180 ? 5.701 -4.666 16.279 1.00 93.06 180 LEU A N 1
ATOM 1437 C CA . LEU A 1 180 ? 5.560 -4.024 17.594 1.00 93.06 180 LEU A CA 1
ATOM 1438 C C . LEU A 1 180 ? 6.893 -3.806 18.325 1.00 93.06 180 LEU A C 1
ATOM 1440 O O . LEU A 1 180 ? 7.020 -2.853 19.090 1.00 93.06 180 LEU A O 1
ATOM 1444 N N . ARG A 1 181 ? 7.881 -4.687 18.126 1.00 93.88 181 ARG A N 1
ATOM 1445 C CA . ARG A 1 181 ? 9.190 -4.599 18.799 1.00 93.88 181 ARG A CA 1
ATOM 1446 C C . ARG A 1 181 ? 10.136 -3.620 18.110 1.00 93.88 181 ARG A C 1
ATOM 1448 O O . ARG A 1 181 ? 11.046 -3.112 18.756 1.00 93.88 181 ARG A O 1
ATOM 1455 N N . LEU A 1 182 ? 9.949 -3.419 16.807 1.00 93.38 182 LEU A N 1
ATOM 1456 C CA . LEU A 1 182 ? 10.855 -2.664 15.941 1.00 93.38 182 LEU A CA 1
ATOM 1457 C C . LEU A 1 182 ? 10.318 -1.276 15.581 1.00 93.38 182 LEU A C 1
ATOM 1459 O O . LEU A 1 182 ? 11.100 -0.375 15.289 1.00 93.38 182 LEU A O 1
ATOM 1463 N N . ALA A 1 183 ? 8.997 -1.101 15.596 1.00 90.94 183 ALA A N 1
ATOM 1464 C CA . ALA A 1 183 ? 8.349 0.151 15.253 1.00 90.94 183 ALA A CA 1
ATOM 1465 C C . ALA A 1 183 ? 8.757 1.272 16.212 1.00 90.94 183 ALA A C 1
ATOM 1467 O O . ALA A 1 183 ? 8.950 1.072 17.417 1.00 90.94 183 ALA A O 1
ATOM 1468 N N . SER A 1 184 ? 8.851 2.486 15.671 1.00 89.94 184 SER A N 1
ATOM 1469 C CA . SER A 1 184 ? 9.121 3.653 16.494 1.00 89.94 184 SER A CA 1
ATOM 1470 C C . SER A 1 184 ? 7.963 3.894 17.465 1.00 89.94 184 SER A C 1
ATOM 1472 O O . SER A 1 184 ? 6.797 3.622 17.167 1.00 89.94 184 SER A O 1
ATOM 1474 N N . ARG A 1 185 ? 8.268 4.471 18.635 1.00 89.31 185 ARG A N 1
ATOM 1475 C CA . ARG A 1 185 ? 7.227 4.865 19.596 1.00 89.31 185 ARG A CA 1
ATOM 1476 C C . ARG A 1 185 ? 6.195 5.796 18.952 1.00 89.31 185 ARG A C 1
ATOM 1478 O O . ARG A 1 185 ? 5.016 5.669 19.248 1.00 89.31 185 ARG A O 1
ATOM 1485 N N . GLY A 1 186 ? 6.635 6.702 18.076 1.00 91.06 186 GLY A N 1
ATOM 1486 C CA . GLY A 1 186 ? 5.744 7.623 17.369 1.00 91.06 186 GLY A CA 1
ATOM 1487 C C . GLY A 1 186 ? 4.747 6.897 16.467 1.00 91.06 186 GLY A C 1
ATOM 1488 O O . GLY A 1 186 ? 3.552 7.154 16.565 1.00 91.06 186 GLY A O 1
ATOM 1489 N N . ASP A 1 187 ? 5.217 5.945 15.657 1.00 88.25 187 ASP A N 1
ATOM 1490 C CA . ASP A 1 187 ? 4.345 5.185 14.751 1.00 88.25 187 ASP A CA 1
ATOM 1491 C C . ASP A 1 187 ? 3.299 4.369 15.518 1.00 88.25 187 ASP A C 1
ATOM 1493 O O . ASP A 1 187 ? 2.132 4.325 15.124 1.00 88.25 187 ASP A O 1
ATOM 1497 N N . LEU A 1 188 ? 3.701 3.761 16.638 1.00 93.69 188 LEU A N 1
ATOM 1498 C CA . LEU A 1 188 ? 2.794 2.989 17.484 1.00 93.69 188 LEU A CA 1
ATOM 1499 C C . LEU A 1 188 ? 1.738 3.866 18.157 1.00 93.69 188 LEU A C 1
ATOM 1501 O O . LEU A 1 188 ? 0.574 3.477 18.182 1.00 93.69 188 LEU A O 1
ATOM 1505 N N . GLU A 1 189 ? 2.106 5.034 18.689 1.00 96.44 189 GLU A N 1
ATOM 1506 C CA . GLU A 1 189 ? 1.122 5.947 19.286 1.00 96.44 189 GLU A CA 1
ATOM 1507 C C . GLU A 1 189 ? 0.131 6.466 18.236 1.00 96.44 189 GLU A C 1
ATOM 1509 O O . GLU A 1 189 ? -1.073 6.419 18.476 1.00 96.44 189 GLU A O 1
ATOM 1514 N N . CYS A 1 190 ? 0.589 6.830 17.033 1.00 96.06 190 CYS A N 1
ATOM 1515 C CA . CYS A 1 190 ? -0.318 7.213 15.948 1.00 96.06 190 CYS A CA 1
ATOM 1516 C C . CYS A 1 190 ? -1.275 6.076 15.557 1.00 96.06 190 CYS A C 1
ATOM 1518 O O . CYS A 1 190 ? -2.469 6.313 15.368 1.00 96.06 190 CYS A O 1
ATOM 1520 N N . LEU A 1 191 ? -0.788 4.832 15.473 1.00 97.62 191 LEU A N 1
ATOM 1521 C CA . LEU A 1 191 ? -1.643 3.678 15.185 1.00 97.62 191 LEU A CA 1
ATOM 1522 C C . LEU A 1 191 ? -2.714 3.489 16.270 1.00 97.62 191 LEU A C 1
ATOM 1524 O O . LEU A 1 191 ? -3.882 3.266 15.942 1.00 97.62 191 LEU A O 1
ATOM 1528 N N . LYS A 1 192 ? -2.337 3.615 17.551 1.00 98.25 192 LYS A N 1
ATOM 1529 C CA . LYS A 1 192 ? -3.282 3.554 18.678 1.00 98.25 192 LYS A CA 1
ATOM 1530 C C . LYS A 1 192 ? -4.335 4.649 18.580 1.00 98.25 192 LYS A C 1
ATOM 1532 O O . LYS A 1 192 ? -5.516 4.346 18.698 1.00 98.25 192 LYS A O 1
ATOM 1537 N N . GLU A 1 193 ? -3.930 5.895 18.346 1.00 98.25 193 GLU A N 1
ATOM 1538 C CA . GLU A 1 193 ? -4.844 7.035 18.208 1.00 98.25 193 GLU A CA 1
ATOM 1539 C C . GLU A 1 193 ? -5.862 6.809 17.084 1.00 98.25 193 GLU A C 1
ATOM 1541 O O . GLU A 1 193 ? -7.063 6.994 17.288 1.00 98.25 193 GLU A O 1
ATOM 1546 N N . ASN A 1 194 ? -5.401 6.342 15.921 1.00 98.31 194 ASN A N 1
ATOM 1547 C CA . ASN A 1 194 ? -6.263 6.067 14.774 1.00 98.31 194 ASN A CA 1
ATOM 1548 C C . ASN A 1 194 ? -7.280 4.956 15.071 1.00 98.31 194 ASN A C 1
ATOM 1550 O O . ASN A 1 194 ? -8.470 5.112 14.788 1.00 98.31 194 ASN A O 1
ATOM 1554 N N . LEU A 1 195 ? -6.835 3.850 15.673 1.00 98.56 195 LEU A N 1
ATOM 1555 C CA . LEU A 1 195 ? -7.716 2.744 16.052 1.00 98.56 195 LEU A CA 1
ATOM 1556 C C . LEU A 1 195 ? -8.688 3.132 17.168 1.00 98.56 195 LEU A C 1
ATOM 1558 O O . LEU A 1 195 ? -9.861 2.781 17.082 1.00 98.56 195 LEU A O 1
ATOM 1562 N N . LEU A 1 196 ? -8.247 3.889 18.177 1.00 98.50 196 LEU A N 1
ATOM 1563 C CA . LEU A 1 196 ? -9.117 4.405 19.237 1.00 98.50 196 LEU A CA 1
ATOM 1564 C C . LEU A 1 196 ? -10.203 5.319 18.668 1.00 98.50 196 LEU A C 1
ATOM 1566 O O . LEU A 1 196 ? -11.365 5.189 19.050 1.00 98.50 196 LEU A O 1
ATOM 1570 N N . ALA A 1 197 ? -9.856 6.202 17.728 1.00 98.12 197 ALA A N 1
ATOM 1571 C CA . ALA A 1 197 ? -10.829 7.072 17.079 1.00 98.12 197 ALA A CA 1
ATOM 1572 C C . ALA A 1 197 ? -11.869 6.270 16.281 1.00 98.12 197 ALA A C 1
ATOM 1574 O O . ALA A 1 197 ? -13.072 6.509 16.410 1.00 98.12 197 ALA A O 1
ATOM 1575 N N . LEU A 1 198 ? -11.416 5.285 15.499 1.00 98.44 198 LEU A N 1
ATOM 1576 C CA . LEU A 1 198 ? -12.284 4.425 14.693 1.00 98.44 198 LEU A CA 1
ATOM 1577 C C . LEU A 1 198 ? -13.174 3.529 15.559 1.00 98.44 198 LEU A C 1
ATOM 1579 O O . LEU A 1 198 ? -14.383 3.470 15.334 1.00 98.44 198 LEU A O 1
ATOM 1583 N N . PHE A 1 199 ? -12.613 2.866 16.569 1.00 98.62 199 PHE A N 1
ATOM 1584 C CA . PHE A 1 199 ? -13.380 2.045 17.503 1.00 98.62 199 PHE A CA 1
ATOM 1585 C C . PHE A 1 199 ? -14.314 2.874 18.378 1.00 98.62 199 PHE A C 1
ATOM 1587 O O . PHE A 1 199 ? -15.373 2.377 18.744 1.00 98.62 199 PHE A O 1
ATOM 1594 N N . GLY A 1 200 ? -13.961 4.118 18.692 1.00 97.75 200 GLY A N 1
ATOM 1595 C CA . GLY A 1 200 ? -14.727 5.009 19.560 1.00 97.75 200 GLY A CA 1
ATOM 1596 C C . GLY A 1 200 ? -15.782 5.856 18.863 1.00 97.75 200 GLY A C 1
ATOM 1597 O O . GLY A 1 200 ? -16.264 6.797 19.481 1.00 97.75 200 GLY A O 1
ATOM 1598 N N . ALA A 1 201 ? -16.120 5.575 17.599 1.00 96.31 201 ALA A N 1
ATOM 1599 C CA . ALA A 1 201 ? -17.117 6.344 16.843 1.00 96.31 201 ALA A CA 1
ATOM 1600 C C . ALA A 1 201 ? -16.786 7.844 16.678 1.00 96.31 201 ALA A C 1
ATOM 1602 O O . ALA A 1 201 ? -17.675 8.651 16.415 1.00 96.31 201 ALA A O 1
ATOM 1603 N N . VAL A 1 202 ? -15.510 8.231 16.807 1.00 96.31 202 VAL A N 1
ATOM 1604 C CA . VAL A 1 202 ? -15.047 9.631 16.738 1.00 96.31 202 VAL A CA 1
ATOM 1605 C C . VAL A 1 202 ? -13.947 9.896 15.690 1.00 96.31 202 VAL A C 1
ATOM 1607 O O . VAL A 1 202 ? -13.079 10.742 15.927 1.00 96.31 202 VAL A O 1
ATOM 1610 N N . PRO A 1 203 ? -13.922 9.231 14.514 1.00 95.94 203 PRO A N 1
ATOM 1611 C CA . PRO A 1 203 ? -12.997 9.612 13.460 1.00 95.94 203 PRO A CA 1
ATOM 1612 C C . PRO A 1 203 ? -13.365 11.004 12.943 1.00 95.94 203 PRO A C 1
ATOM 1614 O O . PRO A 1 203 ? -14.506 11.459 13.035 1.00 95.94 203 PRO A O 1
ATOM 1617 N N . LYS A 1 204 ? -12.407 11.679 12.312 1.00 95.56 204 LYS A N 1
ATOM 1618 C CA . LYS A 1 204 ? -12.664 12.967 11.654 1.00 95.56 204 LYS A CA 1
ATOM 1619 C C . LYS A 1 204 ? -13.637 12.827 10.476 1.00 95.56 204 LYS A C 1
ATOM 1621 O O . LYS A 1 204 ? -14.279 13.806 10.096 1.00 95.56 204 LYS A O 1
ATOM 1626 N N . LYS A 1 205 ? -13.697 11.638 9.871 1.00 95.69 205 LYS A N 1
ATOM 1627 C CA . LYS A 1 205 ? -14.534 11.298 8.717 1.00 95.69 205 LYS A CA 1
ATOM 1628 C C . LYS A 1 205 ? -15.353 10.047 9.005 1.00 95.69 205 LYS A C 1
ATOM 1630 O O . LYS A 1 205 ? -14.799 8.962 9.152 1.00 95.69 205 LYS A O 1
ATOM 1635 N N . THR A 1 206 ? -16.670 10.208 9.097 1.00 95.44 206 THR A N 1
ATOM 1636 C CA . THR A 1 206 ? -17.610 9.117 9.398 1.00 95.44 206 THR A CA 1
ATOM 1637 C C . THR A 1 206 ? -17.833 8.200 8.199 1.00 95.44 206 THR A C 1
ATOM 1639 O O . THR A 1 206 ? -18.282 7.070 8.370 1.00 95.44 206 THR A O 1
ATOM 1642 N N . GLU A 1 207 ? -17.442 8.637 6.999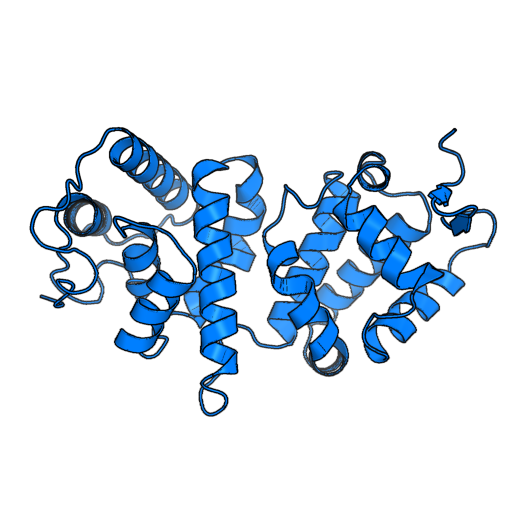 1.00 96.50 207 GLU A N 1
ATOM 1643 C CA . GLU A 1 207 ? -17.439 7.838 5.773 1.00 96.50 207 GLU A CA 1
ATOM 1644 C C . GLU A 1 207 ? -16.603 6.555 5.915 1.00 96.50 207 GLU A C 1
ATOM 1646 O O . GLU A 1 207 ? -16.894 5.568 5.243 1.00 96.50 207 GLU A O 1
ATOM 1651 N N . ALA A 1 208 ? -15.649 6.519 6.857 1.00 97.31 208 ALA A N 1
ATOM 1652 C CA . ALA A 1 208 ? -14.892 5.317 7.202 1.00 97.31 208 ALA A CA 1
ATOM 1653 C C . ALA A 1 208 ? -15.792 4.118 7.555 1.00 97.31 208 ALA A C 1
ATOM 1655 O O . ALA A 1 208 ? -15.422 2.980 7.295 1.00 97.31 208 ALA A O 1
ATOM 1656 N N . TYR A 1 209 ? -16.986 4.356 8.108 1.00 97.38 209 TYR A N 1
ATOM 1657 C CA . TYR A 1 209 ? -17.937 3.300 8.469 1.00 97.38 209 TYR A CA 1
ATOM 1658 C C . TYR A 1 209 ? -18.745 2.751 7.289 1.00 97.38 209 TYR A C 1
ATOM 1660 O O . TYR A 1 209 ? -19.432 1.744 7.439 1.00 97.38 209 TYR A O 1
ATOM 1668 N N . LEU A 1 210 ? -18.655 3.398 6.126 1.00 96.44 210 LEU A N 1
ATOM 1669 C CA . LEU A 1 210 ? -19.220 2.927 4.860 1.00 96.44 210 LEU A CA 1
ATOM 1670 C C . LEU A 1 210 ? -18.152 2.274 3.968 1.00 96.44 210 LEU A C 1
ATOM 1672 O O . LEU A 1 210 ? -18.482 1.690 2.936 1.00 96.44 210 LEU A O 1
ATOM 1676 N N . ASP A 1 211 ? -16.876 2.376 4.345 1.00 98.12 211 ASP A N 1
ATOM 1677 C CA . ASP A 1 211 ? -15.770 1.787 3.606 1.00 98.12 211 ASP A CA 1
ATOM 1678 C C . ASP A 1 211 ? -15.828 0.252 3.694 1.00 98.12 211 ASP A C 1
ATOM 1680 O O . ASP A 1 211 ? -15.775 -0.346 4.772 1.00 98.12 211 ASP A O 1
ATOM 1684 N N . SER A 1 212 ? -15.941 -0.399 2.532 1.00 98.06 212 SER A N 1
ATOM 1685 C CA . SER A 1 212 ? -16.077 -1.859 2.444 1.00 98.06 212 SER A CA 1
ATOM 1686 C C . SER A 1 212 ? -14.892 -2.621 3.043 1.00 98.06 212 SER A C 1
ATOM 1688 O O . SER A 1 212 ? -15.081 -3.704 3.601 1.00 98.06 212 SER A O 1
ATOM 1690 N N . TRP A 1 213 ? -13.683 -2.058 2.967 1.00 98.25 213 TRP A N 1
ATOM 1691 C CA . TRP A 1 213 ? -12.503 -2.677 3.552 1.00 98.25 213 TRP A CA 1
ATOM 1692 C C . TRP A 1 213 ? -12.560 -2.581 5.076 1.00 98.25 213 TRP A C 1
ATOM 1694 O O . TRP A 1 213 ? -12.317 -3.579 5.752 1.00 98.25 213 TRP A O 1
ATOM 1704 N N . PHE A 1 214 ? -12.957 -1.430 5.629 1.00 98.44 214 PHE A N 1
ATOM 1705 C CA . PHE A 1 214 ? -13.087 -1.274 7.080 1.00 98.44 214 PHE A CA 1
ATOM 1706 C C . PHE A 1 214 ? -14.204 -2.141 7.666 1.00 98.44 214 PHE A C 1
ATOM 1708 O O . PHE A 1 214 ? -14.006 -2.765 8.706 1.00 98.44 214 PHE A O 1
ATOM 1715 N N . ILE A 1 215 ? -15.342 -2.267 6.976 1.00 98.12 215 ILE A N 1
ATOM 1716 C CA . ILE A 1 215 ? -16.401 -3.218 7.355 1.00 98.12 215 ILE A CA 1
ATOM 1717 C C . ILE A 1 215 ? -15.846 -4.649 7.373 1.00 98.12 215 ILE A C 1
ATOM 1719 O O . ILE A 1 215 ? -16.074 -5.386 8.335 1.00 98.12 215 ILE A O 1
ATOM 1723 N N . GLY A 1 216 ? -15.068 -5.027 6.354 1.00 98.06 216 GLY A N 1
ATOM 1724 C CA . GLY A 1 216 ? -14.374 -6.314 6.304 1.00 98.06 216 GLY A CA 1
ATOM 1725 C C . GLY A 1 216 ? -13.409 -6.512 7.477 1.00 98.06 216 GLY A C 1
ATOM 1726 O O . GLY A 1 216 ? -13.452 -7.551 8.135 1.00 98.06 216 GLY A O 1
ATOM 1727 N N . PHE A 1 217 ? -12.595 -5.505 7.801 1.00 98.44 217 PHE A N 1
ATOM 1728 C CA . PHE A 1 217 ? -11.721 -5.507 8.978 1.00 98.44 217 PHE A CA 1
ATOM 1729 C C . PHE A 1 217 ? -12.516 -5.688 10.281 1.00 98.44 217 PHE A C 1
ATOM 1731 O O . PHE A 1 217 ? -12.163 -6.530 11.105 1.00 98.44 217 PHE A O 1
ATOM 1738 N N . CYS A 1 218 ? -13.625 -4.967 10.463 1.00 98.44 218 CYS A N 1
ATOM 1739 C CA . CYS A 1 218 ? -14.492 -5.126 11.629 1.00 98.44 218 CYS A CA 1
ATOM 1740 C C . CYS A 1 218 ? -15.095 -6.532 11.712 1.00 98.44 218 CYS A C 1
ATOM 1742 O O . CYS A 1 218 ? -15.158 -7.097 12.802 1.00 98.44 218 CYS A O 1
ATOM 1744 N N . GLN A 1 219 ? -15.494 -7.131 10.589 1.00 97.69 219 GLN A N 1
ATOM 1745 C CA . GLN A 1 219 ? -15.987 -8.509 10.569 1.00 97.69 219 GLN A CA 1
ATOM 1746 C C . GLN A 1 219 ? -14.896 -9.503 11.001 1.00 97.69 219 GLN A C 1
ATOM 1748 O O . GLN A 1 219 ? -15.166 -10.409 11.796 1.00 97.69 219 GLN A O 1
ATOM 1753 N N . ARG A 1 220 ? -13.659 -9.308 10.527 1.00 98.00 220 ARG A N 1
ATOM 1754 C CA . ARG A 1 220 ? -12.474 -10.072 10.947 1.00 98.00 220 ARG A CA 1
ATOM 1755 C C . ARG A 1 220 ? -12.190 -9.918 12.444 1.00 98.00 220 ARG A C 1
ATOM 1757 O O . ARG A 1 220 ? -11.978 -10.911 13.135 1.00 98.00 220 ARG A O 1
ATOM 1764 N N . TYR A 1 221 ? -12.274 -8.697 12.969 1.00 98.50 221 TYR A N 1
ATOM 1765 C CA . TYR A 1 221 ? -11.992 -8.380 14.373 1.00 98.50 221 TYR A CA 1
ATOM 1766 C C . TYR A 1 221 ? -13.091 -8.807 15.364 1.00 98.50 221 TYR A C 1
ATOM 1768 O O . TYR A 1 221 ? -12.779 -9.325 16.436 1.00 98.50 221 TYR A O 1
ATOM 1776 N N . PHE A 1 222 ? -14.369 -8.580 15.055 1.00 97.94 222 PHE A N 1
ATOM 1777 C CA . PHE A 1 222 ? -15.473 -8.829 15.990 1.00 97.94 222 PHE A CA 1
ATOM 1778 C C . PHE A 1 222 ? -16.068 -10.228 15.868 1.00 97.94 222 PHE A C 1
ATOM 1780 O O . PHE A 1 222 ? -16.399 -10.833 16.885 1.00 97.94 222 PHE A O 1
ATOM 1787 N N . SER A 1 223 ? -16.236 -10.721 14.639 1.00 95.38 223 SER A N 1
ATOM 1788 C CA . SER A 1 223 ? -16.988 -11.950 14.369 1.00 95.38 223 SER A CA 1
ATOM 1789 C C . SER A 1 223 ? -16.058 -13.136 14.127 1.00 95.38 223 SER A C 1
ATOM 1791 O O . SER A 1 223 ? -16.095 -14.116 14.868 1.00 95.38 223 SER A O 1
ATOM 1793 N N . ARG A 1 224 ? -15.169 -13.041 13.131 1.00 96.19 224 ARG A N 1
ATOM 1794 C CA . ARG A 1 224 ? -14.335 -14.182 12.711 1.00 96.19 224 ARG A CA 1
ATOM 1795 C C . ARG A 1 224 ? -13.153 -14.444 13.634 1.00 96.19 224 ARG A C 1
ATOM 1797 O O . ARG A 1 224 ? -12.738 -15.590 13.761 1.00 96.19 224 ARG A O 1
ATOM 1804 N N . ARG A 1 225 ? -12.625 -13.393 14.271 1.00 96.81 225 ARG A N 1
ATOM 1805 C CA . ARG A 1 225 ? -11.417 -13.439 15.109 1.00 96.81 225 ARG A CA 1
ATOM 1806 C C . ARG A 1 225 ? -10.222 -14.050 14.359 1.00 96.81 225 ARG A C 1
ATOM 1808 O O . ARG A 1 225 ? -9.472 -14.831 14.930 1.00 96.81 225 ARG A O 1
ATOM 1815 N N . ASP A 1 226 ? -10.059 -13.685 13.085 1.00 96.50 226 ASP A N 1
ATOM 1816 C CA . ASP A 1 226 ? -9.065 -14.243 12.149 1.00 96.50 226 ASP A CA 1
ATOM 1817 C C . ASP A 1 226 ? -7.907 -13.273 11.818 1.00 96.50 226 ASP A C 1
ATOM 1819 O O . ASP A 1 226 ? -7.248 -13.395 10.782 1.00 96.50 226 ASP A O 1
ATOM 1823 N N . LEU A 1 227 ? -7.664 -12.291 12.693 1.00 98.31 227 LEU A N 1
ATOM 1824 C CA . LEU A 1 227 ? -6.418 -11.518 12.702 1.00 98.31 227 LEU A CA 1
ATOM 1825 C C . LEU A 1 227 ? -5.341 -12.287 13.486 1.00 98.31 227 LEU A C 1
ATOM 1827 O O . 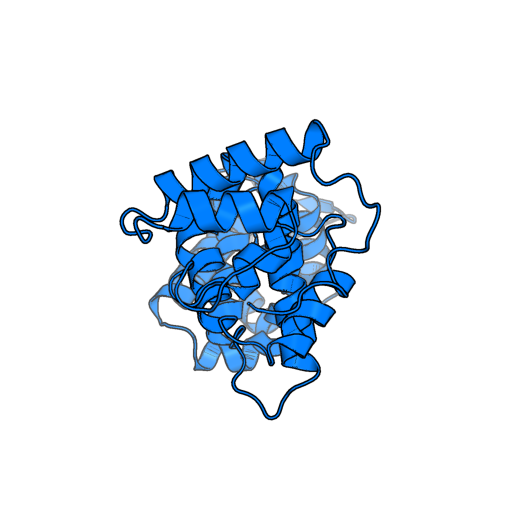LEU A 1 227 ? -5.656 -13.190 14.271 1.00 98.31 227 LEU A O 1
ATOM 1831 N N . SER A 1 228 ? -4.069 -11.929 13.318 1.00 98.19 228 SER A N 1
ATOM 1832 C CA . SER A 1 228 ? -2.986 -12.532 14.099 1.00 98.19 228 SER A CA 1
ATOM 1833 C C . SER A 1 228 ? -3.226 -12.360 15.610 1.00 98.19 228 SER A C 1
ATOM 1835 O O . SER A 1 228 ? -3.761 -11.334 16.042 1.00 98.19 228 SER A O 1
ATOM 1837 N N . PRO A 1 229 ? -2.795 -13.311 16.465 1.00 98.38 229 PRO A N 1
ATOM 1838 C CA . PRO A 1 229 ? -3.004 -13.203 17.910 1.00 98.38 229 PRO A CA 1
ATOM 1839 C C . PRO A 1 229 ? -2.449 -11.908 18.516 1.00 98.38 229 PRO A C 1
ATOM 1841 O O . PRO A 1 229 ? -3.075 -11.315 19.391 1.00 98.38 229 PRO A O 1
ATOM 1844 N N . ALA A 1 230 ? -1.294 -11.447 18.023 1.00 98.12 230 ALA A N 1
ATOM 1845 C CA . ALA A 1 230 ? -0.675 -10.211 18.486 1.00 98.12 230 ALA A CA 1
ATOM 1846 C C . ALA A 1 230 ? -1.507 -8.978 18.108 1.00 98.12 230 ALA A C 1
ATOM 1848 O O . ALA A 1 230 ? -1.666 -8.077 18.932 1.00 98.12 230 ALA A O 1
ATOM 1849 N N . PHE A 1 231 ? -2.053 -8.939 16.888 1.00 98.31 231 PHE A N 1
ATOM 1850 C CA . PHE A 1 231 ? -2.866 -7.807 16.460 1.00 98.31 231 PHE A CA 1
ATOM 1851 C C . PHE A 1 231 ? -4.253 -7.817 17.111 1.00 98.31 231 PHE A C 1
ATOM 1853 O O . PHE A 1 231 ? -4.715 -6.771 17.562 1.00 98.31 231 PHE A O 1
ATOM 1860 N N . LEU A 1 232 ? -4.870 -8.995 17.276 1.00 98.50 232 LEU A N 1
ATOM 1861 C CA . LEU A 1 232 ? -6.107 -9.154 18.050 1.00 98.50 232 LEU A CA 1
ATOM 1862 C C . LEU A 1 232 ? -5.955 -8.624 19.472 1.00 98.50 232 LEU A C 1
ATOM 1864 O O . LEU A 1 232 ? -6.780 -7.823 19.901 1.00 98.50 232 LEU A O 1
ATOM 1868 N N . GLN A 1 233 ? -4.903 -9.043 20.184 1.00 98.50 233 GLN A N 1
ATOM 1869 C CA . GLN A 1 233 ? -4.658 -8.593 21.552 1.00 98.50 233 GLN A CA 1
ATOM 1870 C C . GLN A 1 233 ? -4.504 -7.070 21.611 1.00 98.50 233 GLN A C 1
ATOM 1872 O O . GLN A 1 233 ? -5.134 -6.417 22.440 1.00 98.50 233 GLN A O 1
ATOM 1877 N N . PHE A 1 234 ? -3.710 -6.500 20.705 1.00 98.44 234 PHE A N 1
ATOM 1878 C CA . PHE A 1 234 ? -3.514 -5.056 20.626 1.00 98.44 234 PHE A CA 1
ATOM 1879 C C . PHE A 1 234 ? -4.831 -4.306 20.377 1.00 98.44 234 PHE A C 1
ATOM 1881 O O . PHE A 1 234 ? -5.125 -3.324 21.058 1.00 98.44 234 PHE A O 1
ATOM 1888 N N . CYS A 1 235 ? -5.662 -4.782 19.446 1.00 98.56 235 CYS A N 1
ATOM 1889 C CA . CYS A 1 235 ? -6.981 -4.204 19.201 1.00 98.56 235 CYS A CA 1
ATOM 1890 C C . CYS A 1 235 ? -7.922 -4.359 20.402 1.00 98.56 235 CYS A C 1
ATOM 1892 O O . CYS A 1 235 ? -8.624 -3.406 20.729 1.00 98.56 235 CYS A O 1
ATOM 1894 N N . ASP A 1 236 ? -7.930 -5.515 21.070 1.00 98.62 236 ASP A N 1
ATOM 1895 C CA . ASP A 1 236 ? -8.759 -5.756 22.254 1.00 98.62 236 ASP A CA 1
ATOM 1896 C C . ASP A 1 236 ? -8.396 -4.809 23.398 1.00 98.62 236 ASP A C 1
ATOM 1898 O O . ASP A 1 236 ? -9.291 -4.220 24.004 1.00 98.62 236 ASP A O 1
ATOM 1902 N N . GLU A 1 237 ? -7.105 -4.611 23.667 1.00 98.44 237 GLU A N 1
ATOM 1903 C CA . GLU A 1 237 ? -6.629 -3.670 24.685 1.00 98.44 237 GLU A CA 1
ATOM 1904 C C . GLU A 1 237 ? -7.156 -2.254 24.412 1.00 98.44 237 GLU A C 1
ATOM 1906 O O . GLU A 1 237 ? -7.761 -1.644 25.296 1.00 98.44 237 GLU A O 1
ATOM 1911 N N . LEU A 1 238 ? -7.032 -1.765 23.174 1.00 98.38 238 LEU A N 1
ATOM 1912 C CA . LEU A 1 238 ? -7.563 -0.455 22.777 1.00 98.38 238 LEU A CA 1
ATOM 1913 C C . LEU A 1 238 ? -9.093 -0.398 22.860 1.00 98.38 238 LEU A C 1
ATOM 1915 O O . LEU A 1 238 ? -9.661 0.576 23.354 1.00 98.38 238 LEU A O 1
ATOM 1919 N N . TYR A 1 239 ? -9.780 -1.445 22.413 1.00 98.50 239 TYR A N 1
ATOM 1920 C CA . TYR A 1 239 ? -11.239 -1.506 22.413 1.00 98.50 239 TYR A CA 1
ATOM 1921 C C . TYR A 1 239 ? -11.836 -1.530 23.832 1.00 98.50 239 TYR A C 1
ATOM 1923 O O . TYR A 1 239 ? -12.928 -0.994 24.057 1.00 98.50 239 TYR A O 1
ATOM 1931 N N . GLN A 1 240 ? -11.134 -2.110 24.815 1.00 98.06 240 GLN A N 1
ATOM 1932 C CA . GLN A 1 240 ? -11.550 -2.077 26.225 1.00 98.06 240 GLN A CA 1
ATOM 1933 C C . GLN A 1 240 ? -11.261 -0.742 26.923 1.00 98.06 240 GLN A C 1
ATOM 1935 O O . GLN A 1 240 ? -11.882 -0.459 27.947 1.00 98.06 240 GLN A O 1
ATOM 1940 N N . MET A 1 241 ? -10.385 0.107 26.376 1.00 97.69 241 MET A N 1
ATOM 1941 C CA . MET A 1 241 ? -10.182 1.469 26.892 1.00 97.69 241 MET A CA 1
ATOM 1942 C C . MET A 1 241 ? -11.379 2.389 26.613 1.00 97.69 241 MET A C 1
ATOM 1944 O O . MET A 1 241 ? -11.516 3.432 27.252 1.00 97.69 241 MET A O 1
ATOM 1948 N N . ILE A 1 242 ? -12.248 2.020 25.668 1.00 97.94 242 ILE A N 1
ATOM 1949 C CA . ILE A 1 242 ? -13.384 2.837 25.244 1.00 97.94 242 ILE A CA 1
ATOM 1950 C C . ILE A 1 242 ? -14.643 2.427 26.027 1.00 97.94 242 ILE A C 1
ATOM 1952 O O . ILE A 1 242 ? -14.997 1.242 26.046 1.00 97.94 242 ILE A O 1
ATOM 1956 N N . PRO A 1 243 ? -15.384 3.377 26.632 1.00 96.12 243 PRO A N 1
ATOM 1957 C CA . PRO A 1 243 ? -16.650 3.084 27.295 1.00 96.12 243 PRO A CA 1
ATOM 1958 C C . PRO A 1 243 ? -17.639 2.353 26.377 1.00 96.12 243 PRO A C 1
ATOM 1960 O O . PRO A 1 243 ? -17.816 2.715 25.215 1.00 96.12 243 PRO A O 1
ATOM 1963 N N . ALA A 1 244 ? -18.352 1.356 26.910 1.00 93.44 244 ALA A N 1
ATOM 1964 C CA . ALA A 1 244 ? -19.218 0.480 26.111 1.00 93.44 244 ALA A CA 1
ATOM 1965 C C . ALA A 1 244 ? -20.300 1.218 25.296 1.00 93.44 244 ALA A C 1
ATOM 1967 O O . ALA A 1 244 ? -20.666 0.755 24.221 1.00 93.44 244 ALA A O 1
ATOM 1968 N N . GLY A 1 245 ? -20.795 2.362 25.783 1.00 92.19 245 GLY A N 1
ATOM 1969 C CA . GLY A 1 245 ? -21.774 3.191 25.067 1.00 92.19 245 GLY A CA 1
ATOM 1970 C C . GLY A 1 245 ? -21.185 4.082 23.966 1.00 92.19 245 GLY A C 1
ATOM 1971 O O . GLY A 1 245 ? -21.946 4.695 23.227 1.00 92.19 245 GLY A O 1
ATOM 1972 N N . GLN A 1 246 ? -19.858 4.175 23.873 1.00 94.56 246 GLN A N 1
ATOM 1973 C CA . GLN A 1 246 ? -19.142 5.029 22.918 1.00 94.56 246 GLN A CA 1
ATOM 1974 C C . GLN A 1 246 ? -18.460 4.228 21.806 1.00 94.56 246 GLN A C 1
ATOM 1976 O O . GLN A 1 246 ? -18.149 4.783 20.761 1.00 94.56 246 GLN A O 1
ATOM 1981 N N . ARG A 1 247 ? -18.236 2.924 22.001 1.00 96.44 247 ARG A N 1
ATOM 1982 C CA . ARG A 1 247 ? -17.559 2.090 21.005 1.00 96.44 247 ARG A CA 1
ATOM 1983 C C . ARG A 1 247 ? -18.503 1.515 19.949 1.00 96.44 247 ARG A C 1
ATOM 1985 O O . ARG A 1 247 ? -19.648 1.168 20.247 1.00 96.44 247 ARG A O 1
ATOM 1992 N N . ILE A 1 248 ? -17.997 1.372 18.726 1.00 97.69 248 ILE A N 1
ATOM 1993 C CA . ILE A 1 248 ? -18.650 0.622 17.646 1.00 97.69 248 ILE A CA 1
ATOM 1994 C C . ILE A 1 248 ? -18.820 -0.845 18.052 1.00 97.69 248 ILE A C 1
ATOM 1996 O O . ILE A 1 248 ? -18.088 -1.348 18.899 1.00 97.69 248 ILE A O 1
ATOM 2000 N N . SER A 1 249 ? -19.770 -1.558 17.453 1.00 96.75 249 SER A N 1
ATOM 2001 C CA . SER A 1 249 ? -19.961 -2.989 17.730 1.00 96.75 249 SER A CA 1
ATOM 2002 C C . SER A 1 249 ? -20.492 -3.729 16.511 1.00 96.75 249 SER A C 1
ATOM 2004 O O . SER A 1 249 ? -21.126 -3.121 15.658 1.00 96.75 249 SER A O 1
ATOM 2006 N N . TRP A 1 250 ? -20.273 -5.039 16.440 1.00 96.19 250 TRP A N 1
ATOM 2007 C CA . TRP A 1 250 ? -20.879 -5.892 15.417 1.00 96.19 250 TRP A CA 1
ATOM 2008 C C . TRP A 1 250 ? -22.204 -6.467 15.931 1.00 96.19 250 TRP A C 1
ATOM 2010 O O . TRP A 1 250 ? -22.223 -7.090 16.995 1.00 96.19 250 TRP A O 1
ATOM 2020 N N . ARG A 1 251 ? -23.310 -6.225 15.220 1.00 92.62 251 ARG A N 1
ATOM 2021 C CA . ARG A 1 251 ? -24.666 -6.681 15.577 1.00 92.62 251 ARG A CA 1
ATOM 2022 C C . ARG A 1 251 ? -25.415 -7.095 14.320 1.00 92.62 251 ARG A C 1
ATOM 2024 O O . ARG A 1 251 ? -25.368 -6.374 13.329 1.00 92.62 251 ARG A O 1
ATOM 2031 N N . ASP A 1 252 ? -26.105 -8.231 14.373 1.00 89.31 252 ASP A N 1
ATOM 2032 C CA . ASP A 1 252 ? -26.960 -8.714 13.280 1.00 89.31 252 ASP A CA 1
ATOM 2033 C C . ASP A 1 252 ? -26.257 -8.682 11.907 1.00 89.31 252 ASP A C 1
ATOM 2035 O O . ASP A 1 252 ? -26.793 -8.176 10.926 1.00 89.31 252 ASP A O 1
ATOM 2039 N N . GLU A 1 253 ? -25.013 -9.175 11.857 1.00 90.00 253 GLU A N 1
ATOM 2040 C CA . GLU A 1 253 ? -24.155 -9.174 10.657 1.00 90.00 253 GLU A CA 1
ATOM 2041 C C . GLU A 1 253 ? -23.832 -7.788 10.071 1.00 90.00 253 GLU A C 1
ATOM 2043 O O . GLU A 1 253 ? -23.482 -7.658 8.898 1.00 90.00 253 GLU A O 1
ATOM 2048 N N . SER A 1 254 ? -23.909 -6.740 10.891 1.00 93.25 254 SER A N 1
ATOM 2049 C CA . SER A 1 254 ? -23.642 -5.364 10.479 1.00 93.25 254 SER A CA 1
ATOM 2050 C C . SER A 1 254 ? -22.851 -4.577 11.523 1.00 93.25 254 SER A C 1
ATOM 2052 O O . SER A 1 254 ? -22.815 -4.909 12.713 1.00 93.25 254 SER A O 1
ATOM 2054 N N . LEU A 1 255 ? -22.197 -3.508 11.067 1.00 96.00 255 LEU A N 1
ATOM 2055 C CA . LEU A 1 255 ? -21.487 -2.589 11.942 1.00 96.00 255 LEU A CA 1
ATOM 2056 C C . LEU A 1 255 ? -22.469 -1.578 12.547 1.00 96.00 255 LEU A C 1
ATOM 2058 O O . LEU A 1 255 ? -23.077 -0.782 11.839 1.00 96.00 255 LEU A O 1
ATOM 2062 N N . PHE A 1 256 ? -22.578 -1.574 13.871 1.00 96.25 256 PHE A N 1
ATOM 2063 C CA . PHE A 1 256 ? -23.295 -0.561 14.633 1.00 96.25 256 PHE A CA 1
ATOM 2064 C C . PHE A 1 256 ? -22.335 0.538 15.095 1.00 96.25 256 PHE A C 1
ATOM 2066 O O . PHE A 1 256 ? -21.339 0.252 15.767 1.00 96.25 256 PHE A O 1
ATOM 2073 N N . VAL A 1 257 ? -22.683 1.794 14.808 1.00 95.56 257 VAL A N 1
ATOM 2074 C CA . VAL A 1 257 ? -21.893 2.975 15.175 1.00 95.56 257 VAL A CA 1
ATOM 2075 C C . VAL A 1 257 ? -22.731 3.908 16.062 1.00 95.56 257 VAL A C 1
ATOM 2077 O O . VAL A 1 257 ? -23.749 4.431 15.607 1.00 95.56 257 VAL A O 1
ATOM 2080 N N . PRO A 1 258 ? -22.343 4.132 17.330 1.00 92.62 258 PRO A N 1
ATOM 2081 C CA . PRO A 1 258 ? -23.033 5.070 18.212 1.00 92.62 258 PRO A CA 1
ATOM 2082 C C . PRO A 1 258 ? -23.179 6.472 17.600 1.00 92.62 258 PRO A C 1
ATOM 2084 O O . PRO A 1 258 ? -22.211 7.046 17.112 1.00 92.62 258 PRO A O 1
ATOM 2087 N N . GLY A 1 259 ? -24.389 7.038 17.653 1.00 85.06 259 GLY A N 1
ATOM 2088 C CA . GLY A 1 259 ? -24.665 8.412 17.204 1.00 85.06 259 GLY A CA 1
ATOM 2089 C C . GLY A 1 259 ? -24.782 8.612 15.687 1.00 85.06 259 GLY A C 1
ATOM 2090 O O . GLY A 1 259 ? -25.082 9.722 15.257 1.00 85.06 259 GLY A O 1
ATOM 2091 N N . LEU A 1 260 ? -24.588 7.561 14.887 1.00 81.06 260 LEU A N 1
ATOM 2092 C CA . LEU A 1 260 ? -24.811 7.548 13.441 1.00 81.06 260 LEU A CA 1
ATOM 2093 C C . LEU A 1 260 ? -26.022 6.648 13.145 1.00 81.06 260 LEU A C 1
ATOM 2095 O O . LEU A 1 260 ? -25.876 5.449 12.912 1.00 81.06 260 LEU A O 1
ATOM 2099 N N . GLN A 1 261 ? -27.220 7.235 13.223 1.00 56.97 261 GLN A N 1
ATOM 2100 C CA . GLN A 1 261 ? -28.491 6.676 12.746 1.00 56.97 261 GLN A CA 1
ATOM 2101 C C . GLN A 1 261 ? -29.256 7.744 11.970 1.00 56.97 261 GLN A C 1
ATOM 2103 O O . GLN A 1 261 ? -29.283 8.899 12.454 1.00 56.97 261 GLN A O 1
#

Solvent-accessible surface area (backbone atoms only — not comparable to full-atom values): 14200 Å² total; per-residue (Å²): 98,55,90,37,59,90,67,43,51,89,88,63,81,44,77,44,72,66,50,53,52,49,52,55,52,52,50,53,49,42,62,73,74,44,89,78,64,54,92,54,26,68,60,46,50,52,36,28,41,55,68,47,41,41,71,54,88,66,51,52,75,62,37,51,55,59,54,49,51,76,32,37,87,69,81,45,39,70,57,36,31,54,51,36,59,77,54,73,48,56,36,40,50,58,50,47,47,42,45,65,76,58,45,26,83,38,27,79,79,42,64,84,49,44,59,60,52,44,28,49,53,53,16,50,51,53,48,38,67,76,40,72,92,51,90,52,51,76,36,43,35,54,30,47,49,27,48,29,45,25,41,40,18,20,20,66,69,19,24,57,81,47,34,57,26,62,84,46,43,70,60,29,37,71,37,29,66,60,9,70,76,61,38,52,71,67,55,51,51,52,34,49,52,27,50,44,24,52,42,38,52,58,34,82,24,72,52,25,78,71,24,68,66,50,49,49,50,47,43,32,64,69,72,66,61,73,56,36,73,56,46,46,50,54,51,49,57,51,56,68,72,38,57,80,84,40,30,44,47,79,52,94,96,38,84,43,47,52,94,68,128

pLDDT: mean 93.49, std 5.54, range [56.97, 98.62]

Radius of gyration: 20.44 Å; Cα contacts (8 Å, |Δi|>4): 354; chains: 1; bounding box: 52×34×59 Å